Protein AF-A0A7S2IVS0-F1 (afdb_monomer)

Mean predicted aligned error: 10.32 Å

InterPro domains:
  IPR025197 Domain of unknown function DUF4116 [PF13475] (48-93)
  IPR025197 Domain of unknown function DUF4116 [PF13475] (101-144)
  IPR025197 Domain of unknown function DUF4116 [PF13475] (205-250)

Sequence (335 aa):
RVAGPSIFPVCSYPGAPPNVRNDRDVLFEQLKLRPHELRVADPWVQSDKPLVLQSVRHSADALQYAADTCRADPEIVLEAVKQCGDALVHACDACKGDPAIVLEAVQHSRRGRAFEHAGLALKRDRAFVLQVVSHHGDALRYAADACKADPAVVLEAVGQQAEQWRAAGPKTRREILQELRKQSRFCGCRALGHAAEDLKRDVAFMEKALRKYGLALRDAGDDVRCSRDLVFEAVRSTCEALEFADFDLQCDPDLQPDRVASNCVAGPGVAAPIVDVAVPTLAPDGRLDVVVAPMNGEMVRLSFDVGATIGDLAIAVAAQFGVEGGLVHLMASGA

Structure (mmCIF, N/CA/C/O backbone):
data_AF-A0A7S2IVS0-F1
#
_entry.id   AF-A0A7S2IVS0-F1
#
loop_
_atom_site.group_PDB
_atom_site.id
_atom_site.type_symbol
_atom_site.label_atom_id
_atom_site.label_alt_id
_atom_site.label_comp_id
_atom_site.label_asym_id
_atom_site.label_entity_id
_atom_site.label_seq_id
_atom_site.pdbx_PDB_ins_code
_atom_site.Cartn_x
_atom_site.Cartn_y
_atom_site.Cartn_z
_atom_site.occupancy
_atom_site.B_iso_or_equiv
_atom_site.auth_seq_id
_atom_site.auth_comp_id
_atom_site.auth_asym_id
_atom_site.auth_atom_id
_atom_site.pdbx_PDB_model_num
ATOM 1 N N . ARG A 1 1 ? 59.558 1.370 -20.149 1.00 34.44 1 ARG A N 1
ATOM 2 C CA . ARG A 1 1 ? 58.348 1.655 -19.342 1.00 34.44 1 ARG A CA 1
ATOM 3 C C . ARG A 1 1 ? 57.168 1.582 -20.291 1.00 34.44 1 ARG A C 1
ATOM 5 O O . ARG A 1 1 ? 57.030 2.464 -21.124 1.00 34.44 1 ARG A O 1
ATOM 12 N N . VAL A 1 2 ? 56.434 0.473 -20.249 1.00 28.88 2 VAL A N 1
ATOM 13 C CA . VAL A 1 2 ? 55.228 0.258 -21.056 1.00 28.88 2 VAL A CA 1
ATOM 14 C C . VAL A 1 2 ? 54.181 1.235 -20.530 1.00 28.88 2 VAL A C 1
ATOM 16 O O . VAL A 1 2 ? 53.815 1.161 -19.359 1.00 28.88 2 VAL A O 1
ATOM 19 N N . ALA A 1 3 ? 53.804 2.221 -21.340 1.00 31.11 3 ALA A N 1
ATOM 20 C CA . ALA A 1 3 ? 52.703 3.113 -21.016 1.00 31.11 3 ALA A CA 1
ATOM 21 C C . ALA A 1 3 ? 51.421 2.270 -21.032 1.00 31.11 3 ALA A C 1
ATOM 23 O O . ALA A 1 3 ? 51.104 1.656 -22.049 1.00 31.11 3 ALA A O 1
ATOM 24 N N . GLY A 1 4 ? 50.749 2.165 -19.883 1.00 31.64 4 GLY A N 1
ATOM 25 C CA . GLY A 1 4 ? 49.455 1.490 -19.785 1.00 31.64 4 GLY A CA 1
ATOM 26 C C . GLY A 1 4 ? 48.427 2.149 -20.710 1.00 31.64 4 GLY A C 1
ATOM 27 O O . GLY A 1 4 ? 48.593 3.325 -21.051 1.00 31.64 4 GLY A O 1
ATOM 28 N N . PRO A 1 5 ? 47.383 1.419 -21.137 1.00 38.91 5 PRO A N 1
ATOM 29 C CA . PRO A 1 5 ? 46.409 1.947 -22.075 1.00 38.91 5 PRO A CA 1
ATOM 30 C C . PRO A 1 5 ? 45.681 3.106 -21.402 1.00 38.91 5 PRO A C 1
ATOM 32 O O . PRO A 1 5 ? 44.932 2.941 -20.441 1.00 38.91 5 PRO A O 1
ATOM 35 N N . SER A 1 6 ? 45.933 4.310 -21.891 1.00 40.88 6 SER A N 1
ATOM 36 C CA . SER A 1 6 ? 45.114 5.473 -21.618 1.00 40.88 6 SER A CA 1
ATOM 37 C C . SER A 1 6 ? 43.772 5.257 -22.319 1.00 40.88 6 SER A C 1
ATOM 39 O O . SER A 1 6 ? 43.616 5.535 -23.505 1.00 40.88 6 SER A O 1
ATOM 41 N N . ILE A 1 7 ? 42.806 4.690 -21.591 1.00 48.56 7 ILE A N 1
ATOM 42 C CA . ILE A 1 7 ? 41.435 4.452 -22.065 1.00 48.56 7 ILE A CA 1
ATOM 43 C C . ILE A 1 7 ? 40.709 5.809 -22.125 1.00 48.56 7 ILE A C 1
ATOM 45 O O . ILE A 1 7 ? 39.968 6.218 -21.224 1.00 48.56 7 ILE A O 1
ATOM 49 N N . PHE A 1 8 ? 41.004 6.568 -23.178 1.00 48.41 8 PHE A N 1
ATOM 50 C CA . PHE A 1 8 ? 40.2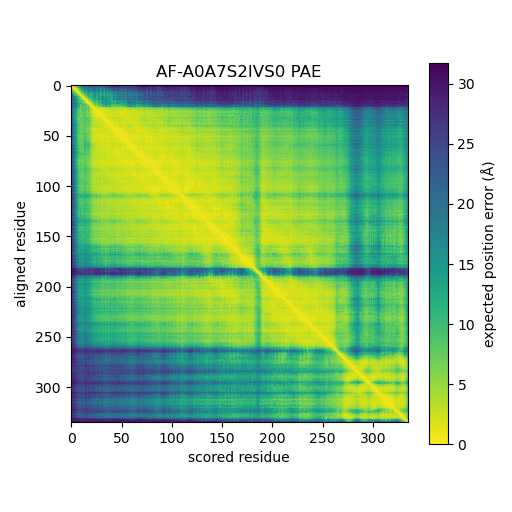48 7.752 -23.570 1.00 48.41 8 PHE A CA 1
ATOM 51 C C . PHE A 1 8 ? 38.846 7.335 -24.060 1.00 48.41 8 PHE A C 1
ATOM 53 O O . PHE A 1 8 ? 38.696 6.223 -24.561 1.00 48.41 8 PHE A O 1
ATOM 60 N N . PRO A 1 9 ? 37.809 8.182 -23.906 1.00 49.53 9 P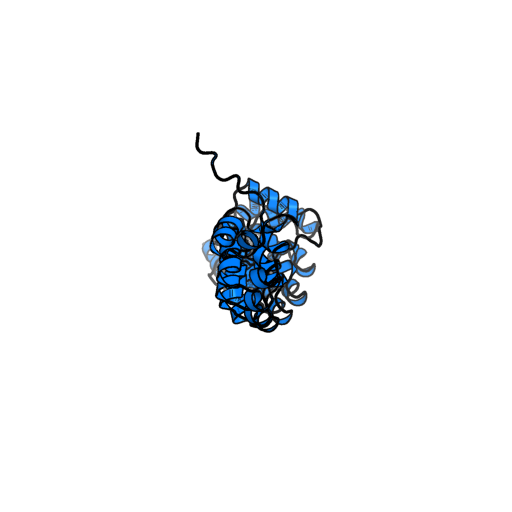RO A N 1
ATOM 61 C CA . PRO A 1 9 ? 36.468 7.910 -24.437 1.00 49.53 9 PRO A CA 1
ATOM 62 C C . PRO A 1 9 ? 36.515 7.841 -25.973 1.00 49.53 9 PRO A C 1
ATOM 64 O O . PRO A 1 9 ? 36.549 8.875 -26.644 1.00 49.53 9 PRO A O 1
ATOM 67 N N . VAL A 1 10 ? 36.561 6.634 -26.545 1.00 53.81 10 VAL A N 1
ATOM 68 C CA . VAL A 1 10 ? 36.676 6.436 -28.005 1.00 53.81 10 VAL A CA 1
ATOM 69 C C . VAL A 1 10 ? 35.372 6.800 -28.716 1.00 53.81 10 VAL A C 1
ATOM 71 O O . VAL A 1 10 ? 35.416 7.294 -29.840 1.00 53.81 10 VAL A O 1
ATOM 74 N N . CYS A 1 11 ? 34.226 6.676 -28.041 1.00 51.78 11 CYS A N 1
ATOM 75 C CA . CYS A 1 11 ? 32.922 7.011 -28.616 1.00 51.78 11 CYS A CA 1
ATOM 76 C C . CYS A 1 11 ? 32.733 8.518 -28.893 1.00 51.78 11 CYS A C 1
ATOM 78 O O . CYS A 1 11 ? 31.870 8.882 -29.682 1.00 51.78 11 CYS A O 1
ATOM 80 N N . SER A 1 12 ? 33.521 9.407 -28.264 1.00 49.94 12 SER A N 1
ATOM 81 C CA . SER A 1 12 ? 33.252 10.861 -28.260 1.00 49.94 12 SER A CA 1
ATOM 82 C C . SER A 1 12 ? 34.239 11.734 -29.043 1.00 49.94 12 SER A C 1
ATOM 84 O O . SER A 1 12 ? 34.032 12.945 -29.108 1.00 49.94 12 SER A O 1
ATOM 86 N N . TYR A 1 13 ? 35.306 11.189 -29.636 1.00 49.84 13 TYR A N 1
ATOM 87 C CA . TYR A 1 13 ? 36.248 12.015 -30.401 1.00 49.84 13 TYR A CA 1
ATOM 88 C C . TYR A 1 13 ? 35.983 11.928 -31.911 1.00 49.84 13 TYR A C 1
ATOM 90 O O . TYR A 1 13 ? 36.211 10.868 -32.495 1.00 49.84 13 TYR A O 1
ATOM 98 N N . PRO A 1 14 ? 35.648 13.044 -32.596 1.00 50.25 14 PRO A N 1
ATOM 99 C CA . PRO A 1 14 ? 35.628 13.096 -34.063 1.00 50.25 14 PRO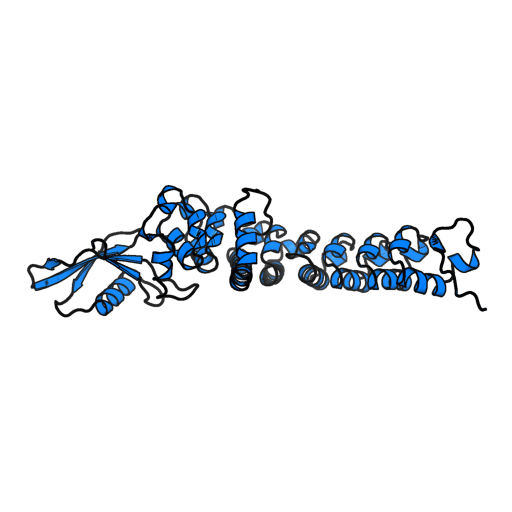 A CA 1
ATOM 100 C C . PRO A 1 14 ? 37.005 12.837 -34.719 1.00 50.25 14 PRO A C 1
ATOM 102 O O . PRO A 1 14 ? 37.100 12.841 -35.941 1.00 50.25 14 PRO A O 1
ATOM 105 N N . GLY A 1 15 ? 38.061 12.593 -33.928 1.00 48.91 15 GLY A N 1
ATOM 106 C CA . GLY A 1 15 ? 39.405 12.210 -34.375 1.00 48.91 15 GLY A CA 1
ATOM 107 C C . GLY A 1 15 ? 39.872 10.808 -33.952 1.00 48.91 15 GLY A C 1
ATOM 108 O O . GLY A 1 15 ? 41.042 10.494 -34.161 1.00 48.91 15 GLY A O 1
ATOM 109 N N . ALA A 1 16 ? 39.021 9.969 -33.343 1.00 53.53 16 ALA A N 1
ATOM 110 C CA . ALA A 1 16 ? 39.380 8.573 -33.077 1.00 53.53 16 ALA A CA 1
ATOM 111 C C . ALA A 1 16 ? 39.473 7.795 -34.407 1.00 53.53 16 ALA A C 1
ATOM 113 O O . ALA A 1 16 ? 38.595 7.951 -35.261 1.00 53.53 16 ALA A O 1
ATOM 114 N N . PRO A 1 17 ? 40.518 6.975 -34.624 1.00 55.91 17 PRO A N 1
ATOM 115 C CA . PRO A 1 17 ? 40.684 6.290 -35.896 1.00 55.91 17 PRO A CA 1
ATOM 116 C C . PRO A 1 17 ? 39.539 5.268 -36.106 1.00 55.91 17 PRO A C 1
ATOM 118 O O . PRO A 1 17 ? 39.113 4.618 -35.145 1.00 55.91 17 PRO A O 1
ATOM 121 N N . PRO A 1 18 ? 39.004 5.121 -37.340 1.00 55.31 18 PRO A N 1
ATOM 122 C CA . PRO A 1 18 ? 37.768 4.366 -37.612 1.00 55.31 18 PRO A CA 1
ATOM 123 C C . PRO A 1 18 ? 37.788 2.906 -37.142 1.00 55.31 18 PRO A C 1
ATOM 125 O O . PRO A 1 18 ? 36.749 2.330 -36.834 1.00 55.31 18 PRO A O 1
ATOM 128 N N . ASN A 1 19 ? 38.982 2.316 -37.076 1.00 57.00 19 ASN A N 1
ATOM 129 C CA . ASN A 1 19 ? 39.227 0.948 -36.634 1.00 57.00 19 ASN A CA 1
ATOM 130 C C . ASN A 1 19 ? 38.992 0.731 -35.132 1.00 57.00 19 ASN A C 1
ATOM 132 O O . ASN A 1 19 ? 38.676 -0.385 -34.756 1.00 57.00 19 ASN A O 1
ATOM 136 N N . VAL A 1 20 ? 39.105 1.764 -34.289 1.00 58.28 20 VAL A N 1
ATOM 137 C CA . VAL A 1 20 ? 38.879 1.654 -32.833 1.00 58.28 20 VAL A CA 1
ATOM 138 C C . VAL A 1 20 ? 37.431 2.007 -32.470 1.00 58.28 20 VAL A C 1
ATOM 140 O O . VAL A 1 20 ? 36.889 1.479 -31.507 1.00 58.28 20 VAL A O 1
ATOM 143 N N . ARG A 1 21 ? 36.769 2.855 -33.273 1.00 62.00 21 ARG A N 1
ATOM 144 C CA . ARG A 1 21 ? 35.350 3.226 -33.105 1.00 62.00 21 ARG A CA 1
ATOM 145 C C . ARG A 1 21 ? 34.381 2.070 -33.395 1.00 62.00 21 ARG A C 1
ATOM 147 O O . ARG A 1 21 ? 33.298 2.041 -32.827 1.00 62.00 21 ARG A O 1
ATOM 154 N N . ASN A 1 22 ? 34.782 1.129 -34.249 1.00 69.25 22 ASN A N 1
ATOM 155 C CA . ASN A 1 22 ? 33.976 -0.035 -34.633 1.00 69.25 22 ASN A CA 1
ATOM 156 C C . ASN A 1 22 ? 34.471 -1.360 -34.031 1.00 69.25 22 ASN A C 1
ATOM 158 O O . ASN A 1 22 ? 33.954 -2.419 -34.385 1.00 69.25 22 ASN A O 1
ATOM 162 N N . ASP A 1 23 ? 35.470 -1.327 -33.147 1.00 83.44 23 ASP A N 1
ATOM 163 C CA . ASP A 1 23 ? 35.971 -2.536 -32.498 1.00 83.44 23 ASP A CA 1
ATOM 164 C C . ASP A 1 23 ? 35.056 -2.922 -31.329 1.00 83.44 23 ASP A C 1
ATOM 166 O O . ASP A 1 23 ? 34.948 -2.213 -30.325 1.00 83.44 23 ASP A O 1
ATOM 170 N N . ARG A 1 24 ? 34.378 -4.064 -31.476 1.00 84.44 24 ARG A N 1
ATOM 171 C CA . ARG A 1 24 ? 33.408 -4.571 -30.505 1.00 84.44 24 ARG A CA 1
ATOM 172 C C . ARG A 1 24 ? 34.045 -4.866 -29.147 1.00 84.44 24 ARG A C 1
ATOM 174 O O . ARG A 1 24 ? 33.404 -4.590 -28.139 1.00 84.44 24 ARG A O 1
ATOM 181 N N . ASP A 1 25 ? 35.270 -5.384 -29.103 1.00 86.06 25 ASP A N 1
ATOM 182 C CA . ASP A 1 25 ? 35.934 -5.763 -27.849 1.00 86.06 25 ASP A CA 1
ATOM 183 C C . ASP A 1 25 ? 36.371 -4.516 -27.073 1.00 86.06 25 ASP A C 1
ATOM 185 O O . ASP A 1 25 ? 36.206 -4.428 -25.853 1.00 86.06 25 ASP A O 1
ATOM 189 N N . VAL A 1 26 ? 36.849 -3.501 -27.800 1.00 84.44 26 VAL A N 1
ATOM 190 C CA . VAL A 1 26 ? 37.169 -2.189 -27.226 1.00 84.44 26 VAL A CA 1
ATOM 191 C C . VAL A 1 26 ? 35.910 -1.516 -26.680 1.00 84.44 26 VAL A C 1
ATOM 193 O O . VAL A 1 26 ? 35.922 -1.036 -25.544 1.00 84.44 26 VAL A O 1
ATOM 196 N N . LEU A 1 27 ? 34.814 -1.513 -27.446 1.00 85.12 27 LEU A N 1
ATOM 197 C CA . LEU A 1 27 ? 33.527 -0.969 -27.001 1.00 85.12 27 LEU A CA 1
ATOM 198 C C . LEU A 1 27 ? 32.976 -1.729 -25.787 1.00 85.12 27 LEU A C 1
ATOM 200 O O . LEU A 1 27 ? 32.431 -1.114 -24.874 1.00 85.12 27 LEU A O 1
ATOM 204 N N . PHE A 1 28 ? 33.157 -3.049 -25.733 1.00 88.94 28 PHE A N 1
ATOM 205 C CA . PHE A 1 28 ? 32.693 -3.880 -24.626 1.00 88.94 28 PHE A CA 1
ATOM 206 C C . PHE A 1 28 ? 33.391 -3.524 -23.304 1.00 88.94 28 PHE A C 1
ATOM 208 O O . PHE A 1 28 ? 32.725 -3.290 -22.292 1.00 88.94 28 PHE A O 1
ATOM 215 N N . GLU A 1 29 ? 34.724 -3.412 -23.300 1.00 87.62 29 GLU A N 1
ATOM 216 C CA . GLU A 1 29 ? 35.476 -2.992 -22.107 1.00 87.62 29 GLU A CA 1
ATOM 217 C C . GLU A 1 29 ? 35.249 -1.511 -21.754 1.00 87.62 29 GLU A C 1
ATOM 219 O O . GLU A 1 29 ? 35.306 -1.134 -20.582 1.00 87.62 29 GLU A O 1
ATOM 224 N N . GLN A 1 30 ? 34.928 -0.658 -22.729 1.00 85.50 30 GLN A N 1
ATOM 225 C CA . GLN A 1 30 ? 34.571 0.738 -22.462 1.00 85.50 30 GLN A CA 1
ATOM 226 C C . GLN A 1 30 ? 33.215 0.877 -21.787 1.00 85.50 30 GLN A C 1
ATOM 228 O O . GLN A 1 30 ? 33.122 1.525 -20.746 1.00 85.50 30 GLN A O 1
ATOM 233 N N . LEU A 1 31 ? 32.181 0.243 -22.336 1.00 88.88 31 LEU A N 1
ATOM 234 C CA . LEU A 1 31 ? 30.823 0.305 -21.796 1.00 88.88 31 LEU A CA 1
ATOM 235 C C . LEU A 1 31 ? 30.729 -0.334 -20.407 1.00 88.88 31 LEU A C 1
ATOM 237 O O . LEU A 1 31 ? 29.935 0.103 -19.580 1.00 88.88 31 LEU A O 1
ATOM 241 N N . LYS A 1 32 ? 31.608 -1.294 -20.111 1.00 90.31 32 LYS A N 1
ATOM 242 C CA . LYS A 1 32 ? 31.825 -1.836 -18.765 1.00 90.31 32 LYS A CA 1
ATOM 243 C C . LYS A 1 32 ? 32.298 -0.778 -17.761 1.00 90.31 32 LYS A C 1
ATOM 245 O O . LYS A 1 32 ? 31.812 -0.730 -16.637 1.00 90.31 32 LYS A O 1
ATOM 250 N N . LEU A 1 33 ? 33.264 0.060 -18.147 1.00 87.88 33 LEU A N 1
ATOM 251 C CA . LEU A 1 33 ? 33.837 1.097 -17.279 1.00 87.88 33 LEU A CA 1
ATOM 252 C C . LEU A 1 33 ? 32.982 2.369 -17.237 1.00 87.88 33 LEU A C 1
ATOM 254 O O . LEU A 1 33 ? 32.974 3.077 -16.229 1.00 87.88 33 LEU A O 1
ATOM 258 N N . ARG A 1 34 ? 32.301 2.693 -18.340 1.00 89.12 34 ARG A N 1
ATOM 259 C CA . ARG A 1 34 ? 31.515 3.919 -18.515 1.00 89.12 34 ARG A CA 1
ATOM 260 C C . ARG A 1 34 ? 30.207 3.639 -19.267 1.00 89.12 34 ARG A C 1
ATOM 262 O O . ARG A 1 34 ? 30.068 4.010 -20.431 1.00 89.12 34 ARG A O 1
ATOM 269 N N . PRO A 1 35 ? 29.198 3.077 -18.585 1.00 88.00 35 PRO A N 1
ATOM 270 C CA . PRO A 1 35 ? 27.911 2.742 -19.204 1.00 88.00 35 PRO A CA 1
ATOM 271 C C . PRO A 1 35 ? 27.172 3.934 -19.827 1.00 88.00 35 PRO A C 1
ATOM 273 O O . PRO A 1 35 ? 26.449 3.794 -20.808 1.00 88.00 35 PRO A O 1
ATOM 276 N N . HIS A 1 36 ? 27.373 5.136 -19.277 1.00 87.56 36 HIS A N 1
ATOM 277 C CA . HIS A 1 36 ? 26.749 6.369 -19.759 1.00 87.56 36 HIS A CA 1
ATOM 278 C C . HIS A 1 36 ? 27.236 6.803 -21.154 1.00 87.56 36 HIS A C 1
ATOM 280 O O . HIS A 1 36 ? 26.594 7.650 -21.778 1.00 87.56 36 HIS A O 1
ATOM 286 N N . GLU A 1 37 ? 28.341 6.240 -21.662 1.00 87.88 37 GLU A N 1
ATOM 287 C CA . GLU A 1 37 ? 28.810 6.501 -23.030 1.00 87.88 37 GLU A CA 1
ATOM 288 C C . GLU A 1 37 ? 27.852 5.936 -24.091 1.00 87.88 37 GLU A C 1
ATOM 290 O O . GLU A 1 37 ? 27.833 6.447 -25.211 1.00 87.88 37 GLU A O 1
ATOM 295 N N . LEU A 1 38 ? 26.967 4.992 -23.735 1.00 89.06 38 LEU A N 1
ATOM 296 C CA . LEU A 1 38 ? 25.932 4.476 -24.639 1.00 89.06 38 LEU A CA 1
ATOM 297 C C . LEU A 1 38 ? 25.043 5.594 -25.219 1.00 89.06 38 LEU A C 1
ATOM 299 O O . LEU A 1 38 ? 24.616 5.518 -26.370 1.00 89.06 38 LEU A O 1
ATOM 303 N N . ARG A 1 39 ? 24.836 6.684 -24.466 1.00 90.12 39 ARG A N 1
ATOM 304 C CA . ARG A 1 39 ? 24.082 7.873 -24.904 1.00 90.12 39 ARG A CA 1
ATOM 305 C C . ARG A 1 39 ? 24.632 8.512 -26.178 1.00 90.12 39 ARG A C 1
ATOM 307 O O . ARG A 1 39 ? 23.863 9.046 -26.969 1.00 90.12 39 ARG A O 1
ATOM 314 N N . VAL A 1 40 ? 25.954 8.529 -26.324 1.00 84.62 40 VAL A N 1
ATOM 315 C CA . VAL A 1 40 ? 26.658 9.195 -27.434 1.00 84.62 40 VAL A CA 1
ATOM 316 C C . VAL A 1 40 ? 27.221 8.197 -28.445 1.00 84.62 40 VAL A C 1
ATOM 318 O O . VAL A 1 40 ? 27.866 8.606 -29.405 1.00 84.62 40 VAL A O 1
ATOM 321 N N . ALA A 1 41 ? 26.993 6.901 -28.225 1.00 85.75 41 ALA A N 1
ATOM 322 C CA . ALA A 1 41 ? 27.424 5.847 -29.125 1.00 85.75 41 ALA A CA 1
ATOM 323 C C . ALA A 1 41 ? 26.643 5.879 -30.447 1.00 85.75 41 ALA A C 1
ATOM 325 O O . ALA A 1 41 ? 25.519 6.378 -30.521 1.00 85.75 41 ALA A O 1
ATOM 326 N N . ASP A 1 42 ? 27.241 5.315 -31.497 1.00 87.31 42 ASP A N 1
ATOM 327 C CA . ASP A 1 42 ? 26.580 5.199 -32.793 1.00 87.31 42 ASP A CA 1
ATOM 328 C C . ASP A 1 42 ? 25.311 4.321 -32.696 1.00 87.31 42 ASP A C 1
ATOM 330 O O . ASP A 1 42 ? 25.279 3.373 -31.905 1.00 87.31 42 ASP A O 1
ATOM 334 N N . PRO A 1 43 ? 24.275 4.556 -33.528 1.00 89.19 43 PRO A N 1
ATOM 335 C CA . PRO A 1 43 ? 22.995 3.840 -33.430 1.00 89.19 43 PRO A CA 1
ATOM 336 C C . PRO A 1 43 ? 23.104 2.310 -33.492 1.00 89.19 43 PRO A C 1
ATOM 338 O O . PRO A 1 43 ? 22.307 1.594 -32.885 1.00 89.19 43 PRO A O 1
ATOM 341 N N . TRP A 1 44 ? 24.103 1.790 -34.211 1.00 90.62 44 TRP A N 1
ATOM 342 C CA . TRP A 1 44 ? 24.340 0.350 -34.293 1.00 90.62 44 TRP A CA 1
ATOM 343 C C . TRP A 1 44 ? 24.802 -0.237 -32.948 1.00 90.62 44 TRP A C 1
ATOM 345 O O . TRP A 1 44 ? 24.411 -1.353 -32.625 1.00 90.62 44 TRP A O 1
ATOM 355 N N . VAL A 1 45 ? 25.553 0.521 -32.134 1.00 90.75 45 VAL A N 1
ATOM 356 C CA . VAL A 1 45 ? 25.973 0.128 -30.775 1.00 90.75 45 VAL A CA 1
ATOM 357 C C . VAL A 1 45 ? 24.774 0.119 -29.833 1.00 90.75 45 VAL A C 1
ATOM 359 O O . VAL A 1 45 ? 24.600 -0.823 -29.068 1.00 90.75 45 VAL A O 1
ATOM 362 N N . GLN A 1 46 ? 23.905 1.129 -29.934 1.00 92.88 46 GLN A N 1
ATOM 363 C CA . GLN A 1 46 ? 22.655 1.212 -29.163 1.00 92.88 46 GLN A CA 1
ATOM 364 C C . GLN A 1 46 ? 21.663 0.093 -29.508 1.00 92.88 46 GLN A C 1
ATOM 366 O O . GLN A 1 46 ? 20.753 -0.178 -28.728 1.00 92.88 46 GLN A O 1
ATOM 371 N N . SER A 1 47 ? 21.832 -0.547 -30.666 1.00 94.62 47 SER A N 1
ATOM 372 C CA . SER A 1 47 ? 21.003 -1.662 -31.136 1.00 94.62 47 SER A CA 1
ATOM 373 C C . SER A 1 47 ? 21.663 -3.031 -30.935 1.00 94.62 47 SER A C 1
ATOM 375 O O . SER A 1 47 ? 21.012 -4.059 -31.130 1.00 94.62 47 SER A O 1
ATOM 377 N N . ASP A 1 48 ? 22.947 -3.076 -30.570 1.00 94.88 48 ASP A N 1
ATOM 378 C CA . ASP A 1 48 ? 23.676 -4.325 -30.371 1.00 94.88 48 ASP A CA 1
ATOM 379 C C . ASP A 1 48 ? 23.413 -4.869 -28.962 1.00 94.88 48 ASP A C 1
ATOM 381 O O . ASP A 1 48 ? 23.901 -4.342 -27.960 1.00 94.88 48 ASP A O 1
ATOM 385 N N . LYS A 1 49 ? 22.639 -5.958 -28.892 1.00 95.25 49 LYS A N 1
ATOM 386 C CA . LYS A 1 49 ? 22.209 -6.570 -27.628 1.00 95.25 49 LYS A CA 1
ATOM 387 C C . LYS A 1 49 ? 23.369 -6.822 -26.649 1.00 95.25 49 LYS A C 1
ATOM 389 O O . LYS A 1 49 ? 23.240 -6.383 -25.510 1.00 95.25 49 LYS A O 1
ATOM 394 N N . PRO A 1 50 ? 24.489 -7.478 -27.013 1.00 95.81 50 PRO A N 1
ATOM 395 C CA . PRO A 1 50 ? 25.576 -7.708 -26.058 1.00 95.81 50 PRO A CA 1
ATOM 396 C C . PRO A 1 50 ? 26.259 -6.436 -25.538 1.00 95.81 50 PRO A C 1
ATOM 398 O O . PRO A 1 50 ? 26.587 -6.388 -24.354 1.00 95.81 50 PRO A O 1
ATOM 401 N N . LEU A 1 51 ? 26.456 -5.408 -26.372 1.00 93.88 51 LEU A N 1
ATOM 402 C CA . LEU A 1 51 ? 27.037 -4.129 -25.934 1.00 93.88 51 LEU A CA 1
ATOM 403 C C . LEU A 1 51 ? 26.077 -3.349 -25.019 1.00 93.88 51 LEU A C 1
ATOM 405 O O . LEU A 1 51 ? 26.484 -2.833 -23.972 1.00 93.88 51 LEU A O 1
ATOM 409 N N . VAL A 1 52 ? 24.787 -3.317 -25.363 1.00 95.88 52 VAL A N 1
ATOM 410 C CA . VAL A 1 52 ? 23.746 -2.715 -24.517 1.00 95.88 52 VAL A CA 1
ATOM 411 C C . VAL A 1 52 ? 23.631 -3.458 -23.190 1.00 95.88 52 VAL A C 1
ATOM 413 O O . VAL A 1 52 ? 23.666 -2.825 -22.138 1.00 95.88 52 VAL A O 1
ATOM 416 N N . LEU A 1 53 ? 23.550 -4.790 -23.214 1.00 96.06 53 LEU A N 1
ATOM 417 C CA . LEU A 1 53 ? 23.454 -5.614 -22.010 1.00 96.06 53 LEU A CA 1
ATOM 418 C C . LEU A 1 53 ? 24.665 -5.403 -21.095 1.00 96.06 53 LEU A C 1
ATOM 420 O O . LEU A 1 53 ? 24.506 -5.288 -19.882 1.00 96.06 53 LEU A O 1
ATOM 424 N N . GLN A 1 54 ? 25.866 -5.290 -21.667 1.00 94.75 54 GLN A N 1
ATOM 425 C CA . GLN A 1 54 ? 27.074 -4.979 -20.907 1.00 94.75 54 GLN A CA 1
ATOM 426 C C . GLN A 1 54 ? 26.982 -3.616 -20.215 1.00 94.75 54 GLN A C 1
ATOM 428 O O . GLN A 1 54 ? 27.346 -3.498 -19.049 1.00 94.75 54 GLN A O 1
ATOM 433 N N . SER A 1 55 ? 26.447 -2.604 -20.899 1.00 94.44 55 SER A N 1
ATOM 434 C CA . SER A 1 55 ? 26.209 -1.283 -20.302 1.00 94.44 55 SER A CA 1
ATOM 435 C C . SER A 1 55 ? 25.184 -1.368 -19.167 1.00 94.44 55 SER A C 1
ATOM 437 O O . SER A 1 55 ? 25.420 -0.863 -18.070 1.00 94.44 55 SER A O 1
ATOM 439 N N . VAL A 1 56 ? 24.067 -2.059 -19.410 1.00 95.94 56 VAL A N 1
ATOM 440 C CA . VAL A 1 56 ? 22.963 -2.206 -18.454 1.00 95.94 56 VAL A CA 1
ATOM 441 C C . VAL A 1 56 ? 23.411 -2.910 -17.179 1.00 95.94 56 VAL A C 1
ATOM 443 O O . VAL A 1 56 ? 23.068 -2.444 -16.099 1.00 95.94 56 VAL A O 1
ATOM 446 N N . ARG A 1 57 ? 24.242 -3.9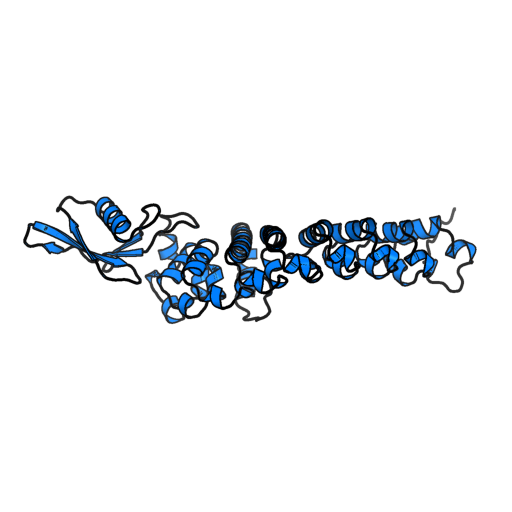56 -17.264 1.00 95.62 57 ARG A N 1
ATOM 447 C CA . ARG A 1 57 ? 24.812 -4.667 -16.096 1.00 95.62 57 ARG A CA 1
ATOM 448 C C . ARG A 1 57 ? 25.587 -3.776 -15.126 1.00 95.62 57 ARG A C 1
ATOM 450 O O . ARG A 1 57 ? 25.747 -4.128 -13.962 1.00 95.62 57 ARG A O 1
ATOM 457 N N . HIS A 1 58 ? 26.106 -2.654 -15.612 1.00 93.81 58 HIS A N 1
ATOM 458 C CA . HIS A 1 58 ? 26.884 -1.708 -14.816 1.00 93.81 58 HIS A CA 1
ATOM 459 C C . HIS A 1 58 ? 26.116 -0.418 -14.498 1.00 93.81 58 HIS A C 1
ATOM 461 O O . HIS A 1 58 ? 26.546 0.351 -13.637 1.00 93.81 58 HIS A O 1
ATOM 467 N N . SER A 1 59 ? 25.002 -0.157 -15.183 1.00 94.94 59 SER A N 1
ATOM 468 C CA . SER A 1 59 ? 24.111 0.964 -14.904 1.00 94.94 59 SER A CA 1
ATOM 469 C C . SER A 1 59 ? 22.730 0.719 -15.509 1.00 94.94 59 SER A C 1
ATOM 471 O O . SER A 1 59 ? 22.570 0.746 -16.729 1.00 94.94 59 SER A O 1
ATOM 473 N N . ALA A 1 60 ? 21.714 0.571 -14.657 1.00 93.88 60 ALA A N 1
ATOM 474 C CA . ALA A 1 60 ? 20.318 0.451 -15.087 1.00 93.88 60 ALA A CA 1
ATOM 475 C C . ALA A 1 60 ? 19.866 1.612 -15.997 1.00 93.88 60 ALA A C 1
ATOM 477 O O . ALA A 1 60 ? 19.136 1.400 -16.967 1.00 93.88 60 ALA A O 1
ATOM 478 N N . ASP A 1 61 ? 20.368 2.825 -15.739 1.00 93.50 61 ASP A N 1
ATOM 479 C CA . ASP A 1 61 ? 20.067 4.035 -16.513 1.00 93.50 61 ASP A CA 1
ATOM 480 C C . ASP A 1 61 ? 20.518 3.938 -17.976 1.00 93.50 61 ASP A C 1
ATOM 482 O O . ASP A 1 61 ? 20.045 4.712 -18.810 1.00 93.50 61 ASP A O 1
ATOM 486 N N . ALA A 1 62 ? 21.413 3.002 -18.318 1.00 94.94 62 ALA A N 1
ATOM 487 C CA . ALA A 1 62 ? 21.842 2.776 -19.695 1.00 94.94 62 ALA A CA 1
ATOM 488 C C . ALA A 1 62 ? 20.683 2.325 -20.601 1.00 94.94 62 ALA A C 1
ATOM 490 O O . ALA A 1 62 ? 20.697 2.626 -21.795 1.00 94.94 62 ALA A O 1
ATOM 491 N N . LEU A 1 63 ? 19.648 1.680 -20.044 1.00 96.31 63 LEU A N 1
ATOM 492 C CA . LEU A 1 63 ? 18.477 1.226 -20.801 1.00 96.31 63 LEU A CA 1
ATOM 493 C C . LEU A 1 63 ? 17.782 2.374 -21.553 1.00 96.31 63 LEU A C 1
ATOM 495 O O . LEU A 1 63 ? 17.251 2.162 -22.641 1.00 96.31 63 LEU A O 1
ATOM 499 N N . GLN A 1 64 ? 17.821 3.600 -21.019 1.00 96.44 64 GLN A N 1
ATOM 500 C CA . GLN A 1 64 ? 17.190 4.764 -21.650 1.00 96.44 64 GLN A CA 1
ATOM 501 C C . GLN A 1 64 ? 17.821 5.157 -22.995 1.00 96.44 64 GLN A C 1
ATOM 503 O O . GLN A 1 64 ? 17.182 5.843 -23.789 1.00 96.44 64 GLN A O 1
ATOM 508 N N . TYR A 1 65 ? 19.071 4.747 -23.232 1.00 94.88 65 TYR A N 1
ATOM 509 C CA . TYR A 1 65 ? 19.841 5.060 -24.439 1.00 94.88 65 TYR A CA 1
ATOM 510 C C . TYR A 1 65 ? 19.865 3.906 -25.445 1.00 94.88 65 TYR A C 1
ATOM 512 O O . TYR A 1 65 ? 20.432 4.046 -26.526 1.00 94.88 65 TYR A O 1
ATOM 520 N N . ALA A 1 66 ? 19.285 2.762 -25.088 1.00 95.75 66 ALA A N 1
ATOM 521 C CA . ALA A 1 66 ? 19.189 1.617 -25.973 1.00 95.75 66 ALA A CA 1
ATOM 522 C C . ALA A 1 66 ? 18.139 1.854 -27.071 1.00 95.75 66 ALA A C 1
ATOM 524 O O . ALA A 1 66 ? 17.119 2.517 -26.857 1.00 95.75 66 ALA A O 1
ATOM 525 N N . ALA A 1 67 ? 18.363 1.260 -28.240 1.00 96.75 67 ALA A N 1
ATOM 526 C CA . ALA A 1 67 ? 17.393 1.259 -29.325 1.00 96.75 67 ALA A CA 1
ATOM 527 C C . ALA A 1 67 ? 16.119 0.498 -28.929 1.00 96.75 67 ALA A C 1
ATOM 529 O O . ALA A 1 67 ? 16.135 -0.369 -28.051 1.00 96.75 67 ALA A O 1
ATOM 530 N N . ASP A 1 68 ? 15.010 0.785 -29.610 1.00 96.31 68 ASP A N 1
ATOM 531 C CA . ASP A 1 68 ? 13.691 0.206 -29.312 1.00 96.31 68 ASP A CA 1
ATOM 532 C C . ASP A 1 68 ? 13.700 -1.326 -29.307 1.00 96.31 68 ASP A C 1
ATOM 534 O O . ASP A 1 68 ? 13.054 -1.944 -28.463 1.00 96.31 68 ASP A O 1
ATOM 538 N N . THR A 1 69 ? 14.490 -1.941 -30.191 1.00 96.12 69 THR A N 1
ATOM 539 C CA . THR A 1 69 ? 14.681 -3.396 -30.250 1.00 96.12 69 THR A CA 1
ATOM 540 C C . THR A 1 69 ? 15.268 -3.956 -28.957 1.00 96.12 69 THR A C 1
ATOM 542 O O . THR A 1 69 ? 14.838 -5.009 -28.500 1.00 96.12 69 THR A O 1
ATOM 545 N N . CYS A 1 70 ? 16.212 -3.246 -28.337 1.00 96.50 70 CYS A N 1
ATOM 546 C CA . CYS A 1 70 ? 16.818 -3.631 -27.065 1.00 96.50 70 CYS A CA 1
ATOM 547 C C . CYS A 1 70 ? 15.928 -3.278 -25.865 1.00 96.50 70 CYS A C 1
ATOM 549 O O . CYS A 1 70 ? 15.886 -4.033 -24.901 1.00 96.50 70 CYS A O 1
ATOM 551 N N . ARG A 1 71 ? 15.165 -2.176 -25.927 1.00 97.19 71 ARG A N 1
ATOM 552 C CA . ARG A 1 71 ? 14.164 -1.818 -24.896 1.00 97.19 71 ARG A CA 1
ATOM 553 C C . ARG A 1 71 ? 12.941 -2.739 -24.900 1.00 97.19 71 ARG A C 1
ATOM 555 O O . ARG A 1 71 ? 12.162 -2.723 -23.948 1.00 97.19 71 ARG A O 1
ATOM 562 N N . ALA A 1 72 ? 12.775 -3.512 -25.969 1.00 96.56 72 ALA A N 1
ATOM 563 C CA . ALA A 1 72 ? 11.789 -4.574 -26.091 1.00 96.56 72 ALA A CA 1
ATOM 564 C C . ALA A 1 72 ? 12.343 -5.973 -25.789 1.00 96.56 72 ALA A C 1
ATOM 566 O O . ALA A 1 72 ? 11.571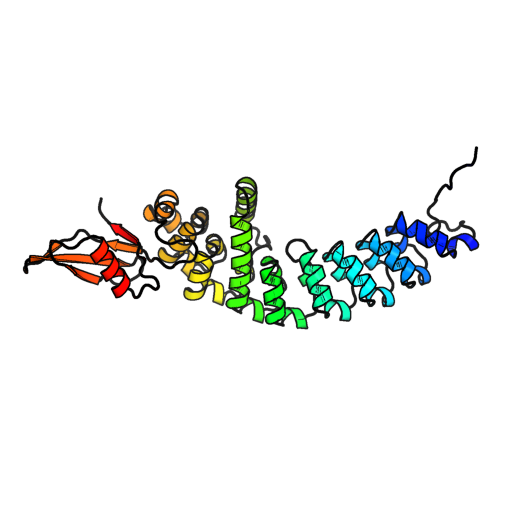 -6.928 -25.812 1.00 96.56 72 ALA A O 1
ATOM 567 N N . ASP A 1 73 ? 13.644 -6.109 -25.512 1.00 97.62 73 ASP A N 1
ATOM 568 C CA . ASP A 1 73 ? 14.246 -7.388 -25.148 1.00 97.62 73 ASP A CA 1
ATOM 569 C C . ASP A 1 73 ? 14.042 -7.653 -23.641 1.00 97.62 73 ASP A C 1
ATOM 571 O O . ASP A 1 73 ? 14.586 -6.912 -22.812 1.00 97.62 73 ASP A O 1
ATOM 575 N N . PRO A 1 74 ? 13.285 -8.700 -23.256 1.00 96.75 74 PRO A N 1
ATOM 576 C CA . PRO A 1 74 ? 12.993 -8.989 -21.854 1.00 96.75 74 PRO A CA 1
ATOM 577 C C . PRO A 1 74 ? 14.238 -9.232 -21.001 1.00 96.75 74 PRO A C 1
ATOM 579 O O . PRO A 1 74 ? 14.230 -8.898 -19.822 1.00 96.75 74 PRO A O 1
ATOM 582 N N . GLU A 1 75 ? 15.311 -9.792 -21.568 1.00 97.38 75 GLU A N 1
ATOM 583 C CA . GLU A 1 75 ? 16.545 -10.089 -20.833 1.00 97.38 75 GLU A CA 1
ATOM 584 C C . GLU A 1 75 ? 17.259 -8.796 -20.432 1.00 97.38 75 GLU A C 1
ATOM 586 O O . GLU A 1 75 ? 17.658 -8.637 -19.279 1.00 97.38 75 GLU A O 1
ATOM 591 N N . ILE A 1 76 ? 17.365 -7.844 -21.366 1.00 97.50 76 ILE A N 1
ATOM 592 C CA . ILE A 1 76 ? 17.983 -6.538 -21.106 1.00 97.50 76 ILE A CA 1
ATOM 593 C C . ILE A 1 76 ? 17.147 -5.749 -20.093 1.00 97.50 76 ILE A C 1
ATOM 595 O O . ILE A 1 76 ? 17.694 -5.179 -19.148 1.00 97.50 76 ILE A O 1
ATOM 599 N N . VAL A 1 77 ? 15.821 -5.724 -20.269 1.00 97.94 77 VAL A N 1
ATOM 600 C CA . VAL A 1 77 ? 14.920 -5.008 -19.355 1.00 97.94 77 VAL A CA 1
ATOM 601 C C . VAL A 1 77 ? 14.966 -5.619 -17.955 1.00 97.94 77 VAL A C 1
ATOM 603 O O . VAL A 1 77 ? 15.075 -4.875 -16.982 1.00 97.94 77 VAL A O 1
ATOM 606 N N . LEU A 1 78 ? 14.937 -6.951 -17.841 1.00 97.50 78 LEU A N 1
ATOM 607 C CA . LEU A 1 78 ? 14.991 -7.645 -16.555 1.00 97.50 78 LEU A CA 1
ATOM 608 C C . LEU A 1 78 ? 16.298 -7.344 -15.801 1.00 97.50 78 LEU A C 1
ATOM 610 O O . LEU A 1 78 ? 16.278 -7.107 -14.595 1.00 97.50 78 LEU A O 1
ATOM 614 N N . GLU A 1 79 ? 17.428 -7.304 -16.509 1.00 97.31 79 GLU A N 1
ATOM 615 C CA . GLU A 1 79 ? 18.728 -6.960 -15.922 1.00 97.31 79 GLU A CA 1
ATOM 616 C C . GLU A 1 79 ? 18.768 -5.515 -15.395 1.00 97.31 79 GLU A C 1
ATOM 618 O O . GLU A 1 79 ? 19.360 -5.246 -14.346 1.00 97.31 79 GLU A O 1
ATOM 623 N N . ALA A 1 80 ? 18.106 -4.584 -16.090 1.00 97.12 80 ALA A N 1
ATOM 624 C CA . ALA A 1 80 ? 18.003 -3.195 -15.653 1.00 97.12 80 ALA A CA 1
ATOM 625 C C . ALA A 1 80 ? 17.132 -3.057 -14.393 1.00 97.12 80 ALA A C 1
ATOM 627 O O . ALA A 1 80 ? 17.543 -2.412 -13.425 1.00 97.12 80 ALA A O 1
ATOM 628 N N . VAL A 1 81 ? 15.947 -3.681 -14.377 1.00 97.12 81 VAL A N 1
ATOM 629 C CA . VAL A 1 81 ? 14.991 -3.523 -13.265 1.00 97.12 81 VAL A CA 1
ATOM 630 C C . VAL A 1 81 ? 15.465 -4.180 -11.969 1.00 97.12 81 VAL A C 1
ATOM 632 O O . VAL A 1 81 ? 15.172 -3.658 -10.899 1.00 97.12 81 VAL A O 1
ATOM 635 N N . LYS A 1 82 ? 16.270 -5.249 -12.046 1.00 96.25 82 LYS A N 1
ATOM 636 C CA . LYS A 1 82 ? 16.929 -5.872 -10.880 1.00 96.25 82 LYS A CA 1
ATOM 637 C C . LYS A 1 82 ? 17.886 -4.938 -10.146 1.00 96.25 82 LYS A C 1
ATOM 639 O O . LYS A 1 82 ? 18.102 -5.072 -8.944 1.00 96.25 82 LYS A O 1
ATOM 644 N N . GLN A 1 83 ? 18.491 -3.999 -10.866 1.00 94.94 83 GLN A N 1
ATOM 645 C CA . GLN A 1 83 ? 19.375 -2.999 -10.273 1.00 94.94 83 GLN A CA 1
ATOM 646 C C . GLN A 1 83 ? 18.594 -1.779 -9.787 1.00 94.94 83 GLN A C 1
ATOM 648 O O . GLN A 1 83 ? 18.851 -1.271 -8.697 1.00 94.94 83 GLN A O 1
ATOM 653 N N . CYS A 1 84 ? 17.651 -1.301 -10.598 1.00 95.19 84 CYS A N 1
ATOM 654 C CA . CYS A 1 84 ? 16.805 -0.162 -10.278 1.00 95.19 84 CYS A CA 1
ATOM 655 C C . CYS A 1 84 ? 15.426 -0.369 -10.899 1.00 95.19 84 CYS A C 1
ATOM 657 O O . CYS A 1 84 ? 15.262 -0.244 -12.113 1.00 95.19 84 CYS A O 1
ATOM 659 N N . GLY A 1 85 ? 14.418 -0.630 -10.067 1.00 94.81 85 GLY A N 1
ATOM 660 C CA . GLY A 1 85 ? 13.060 -0.885 -10.545 1.00 94.81 85 GLY A CA 1
ATOM 661 C C . GLY A 1 85 ? 12.465 0.251 -11.385 1.00 94.81 85 GLY A C 1
ATOM 662 O O . GLY A 1 85 ? 11.676 0.011 -12.298 1.00 94.81 85 GLY A O 1
ATOM 663 N N . ASP A 1 86 ? 12.897 1.492 -11.142 1.00 94.38 86 ASP A N 1
ATOM 664 C CA . ASP A 1 86 ? 12.440 2.670 -11.887 1.00 94.38 86 ASP A CA 1
ATOM 665 C C . ASP A 1 86 ? 12.882 2.640 -13.368 1.00 94.38 86 ASP A C 1
ATOM 667 O O . ASP A 1 86 ? 12.277 3.318 -14.199 1.00 94.38 86 ASP A O 1
ATOM 671 N N . ALA A 1 87 ? 13.847 1.785 -13.744 1.00 96.38 87 ALA A N 1
ATOM 672 C CA . ALA A 1 87 ? 14.253 1.565 -15.135 1.00 96.38 87 ALA A CA 1
ATOM 673 C C . ALA A 1 87 ? 13.109 1.051 -16.031 1.00 96.38 87 ALA A C 1
ATOM 675 O O . ALA A 1 87 ? 13.155 1.227 -17.252 1.00 96.38 87 ALA A O 1
ATOM 676 N N . LEU A 1 88 ? 12.045 0.489 -15.439 1.00 97.19 88 LEU A N 1
ATOM 677 C CA . LEU A 1 88 ? 10.842 0.054 -16.153 1.00 97.19 88 LEU A CA 1
ATOM 678 C C . LEU A 1 88 ? 10.226 1.171 -17.014 1.00 97.19 88 LEU A C 1
ATOM 680 O O . LEU A 1 88 ? 9.621 0.883 -18.047 1.00 97.19 88 LEU A O 1
ATOM 684 N N . VAL A 1 89 ? 10.413 2.449 -16.652 1.00 97.25 89 VAL A N 1
ATOM 685 C CA . VAL A 1 89 ? 9.929 3.597 -17.441 1.00 97.25 89 VAL A CA 1
ATOM 686 C C . VAL A 1 89 ? 10.426 3.571 -18.892 1.00 97.25 89 VAL A C 1
ATOM 688 O O . VAL A 1 89 ? 9.688 3.961 -19.804 1.00 97.25 89 VAL A O 1
ATOM 691 N N . HIS A 1 90 ? 11.638 3.057 -19.121 1.00 96.69 90 HIS A N 1
ATOM 692 C CA . HIS A 1 90 ? 12.289 3.035 -20.429 1.00 96.69 90 HIS A CA 1
ATOM 693 C C . HIS A 1 90 ? 11.930 1.811 -21.276 1.00 96.69 90 HIS A C 1
ATOM 695 O O . HIS A 1 90 ? 12.138 1.849 -22.489 1.00 96.69 90 HIS A O 1
ATOM 701 N N . ALA A 1 91 ? 11.367 0.766 -20.668 1.00 97.00 91 ALA A N 1
ATOM 702 C CA . ALA A 1 91 ? 10.970 -0.452 -21.362 1.00 97.00 91 ALA A CA 1
ATOM 703 C C . ALA A 1 91 ? 9.818 -0.211 -22.354 1.00 97.00 91 ALA A C 1
ATOM 705 O O . ALA A 1 91 ? 9.050 0.756 -22.235 1.00 97.00 91 ALA A O 1
ATOM 706 N N . CYS A 1 92 ? 9.679 -1.112 -23.327 1.00 96.88 92 CYS A N 1
ATOM 707 C CA . CYS A 1 92 ? 8.544 -1.101 -24.245 1.00 96.88 92 CYS A CA 1
ATOM 708 C C . CYS A 1 92 ? 7.232 -1.499 -23.539 1.00 96.88 92 CYS A C 1
ATOM 710 O O . CYS A 1 92 ? 7.237 -2.083 -22.451 1.00 96.88 92 CYS A O 1
ATOM 712 N N . ASP A 1 93 ? 6.095 -1.223 -24.178 1.00 97.00 93 ASP A N 1
ATOM 713 C CA . ASP A 1 93 ? 4.775 -1.518 -23.607 1.00 97.00 93 ASP A CA 1
ATOM 714 C C . ASP A 1 93 ? 4.535 -3.017 -23.383 1.00 97.00 93 ASP A C 1
ATOM 716 O O . ASP A 1 93 ? 3.861 -3.388 -22.424 1.00 97.00 93 ASP A O 1
ATOM 720 N N . ALA A 1 94 ? 5.126 -3.885 -24.214 1.00 96.38 94 ALA A N 1
ATOM 721 C CA . ALA A 1 94 ? 5.039 -5.331 -24.024 1.00 96.38 94 ALA A CA 1
ATOM 722 C C . ALA A 1 94 ? 5.721 -5.767 -22.716 1.00 96.38 94 ALA A C 1
ATOM 724 O O . ALA A 1 94 ? 5.117 -6.489 -21.930 1.00 96.38 94 ALA A O 1
ATOM 725 N N . CYS A 1 95 ? 6.924 -5.257 -22.425 1.00 96.94 95 CYS A N 1
ATOM 726 C CA . CYS A 1 95 ? 7.618 -5.522 -21.161 1.00 96.94 95 CYS A CA 1
ATOM 727 C C . CYS A 1 95 ? 6.906 -4.884 -19.958 1.00 96.94 95 CYS A C 1
ATOM 729 O O . CYS A 1 95 ? 6.860 -5.477 -18.886 1.00 96.94 95 CYS A O 1
ATOM 731 N N . LYS A 1 96 ? 6.301 -3.701 -20.126 1.00 97.75 96 LYS A N 1
ATOM 732 C CA . LYS A 1 96 ? 5.455 -3.069 -19.094 1.00 97.75 96 LYS A CA 1
ATOM 733 C C . LYS A 1 96 ? 4.155 -3.834 -18.839 1.00 97.75 96 LYS A C 1
ATOM 735 O O . LYS A 1 96 ? 3.532 -3.638 -17.798 1.00 97.75 96 LYS A O 1
ATOM 740 N N . GLY A 1 97 ? 3.715 -4.650 -19.792 1.00 96.56 97 GLY A N 1
ATOM 741 C CA . GLY A 1 97 ? 2.565 -5.540 -19.670 1.00 96.56 97 GLY A CA 1
ATOM 742 C C . GLY A 1 97 ? 2.904 -6.930 -19.134 1.00 96.56 97 GLY A C 1
ATOM 743 O O . GLY A 1 97 ? 1.978 -7.693 -18.872 1.00 96.56 97 GLY A O 1
ATOM 744 N N . ASP A 1 98 ? 4.186 -7.259 -18.961 1.00 97.56 98 ASP A N 1
ATOM 745 C CA . ASP A 1 98 ? 4.629 -8.554 -18.447 1.00 97.56 98 ASP A CA 1
ATOM 746 C C . ASP A 1 98 ? 4.572 -8.569 -16.904 1.00 97.56 98 ASP A C 1
ATOM 748 O O . ASP A 1 98 ? 5.312 -7.816 -16.258 1.00 97.56 98 ASP A O 1
ATOM 752 N N . PRO A 1 99 ? 3.729 -9.422 -16.285 1.00 96.81 99 PRO A N 1
ATOM 753 C CA . PRO A 1 99 ? 3.619 -9.507 -14.832 1.00 96.81 99 PRO A CA 1
ATOM 754 C C . PRO A 1 99 ? 4.954 -9.788 -14.132 1.00 96.81 99 PRO A C 1
ATOM 756 O O . PRO A 1 99 ? 5.201 -9.241 -13.059 1.00 96.81 99 PRO A O 1
ATOM 759 N N . ALA A 1 100 ? 5.820 -10.624 -14.717 1.00 96.94 100 ALA A N 1
ATOM 760 C CA . ALA A 1 100 ? 7.069 -11.040 -14.086 1.00 96.94 100 ALA A CA 1
ATOM 761 C C . ALA A 1 100 ? 8.081 -9.889 -14.038 1.00 96.94 100 ALA A C 1
ATOM 763 O O . ALA A 1 100 ? 8.662 -9.619 -12.989 1.00 96.94 100 ALA A O 1
ATOM 764 N N . ILE A 1 101 ? 8.239 -9.161 -15.149 1.00 97.44 101 ILE A N 1
ATOM 765 C CA . ILE A 1 101 ? 9.134 -7.996 -15.223 1.00 97.44 101 ILE A CA 1
ATOM 766 C C . ILE A 1 101 ? 8.637 -6.883 -14.298 1.00 97.44 101 ILE A C 1
ATOM 768 O O . ILE A 1 101 ? 9.426 -6.275 -13.575 1.00 97.44 101 ILE A O 1
ATOM 772 N N . VAL A 1 102 ? 7.328 -6.613 -14.306 1.00 97.56 102 VAL A N 1
ATOM 773 C CA . VAL A 1 102 ? 6.740 -5.563 -13.467 1.00 97.56 102 VAL A CA 1
ATOM 774 C C . VAL A 1 102 ? 6.872 -5.896 -11.986 1.00 97.56 102 VAL A C 1
ATOM 776 O O . VAL A 1 102 ? 7.190 -5.006 -11.200 1.00 97.56 102 VAL A O 1
ATOM 779 N N . LEU A 1 103 ? 6.655 -7.152 -11.591 1.00 96.25 103 LEU A N 1
ATOM 780 C CA . LEU A 1 103 ? 6.804 -7.561 -10.198 1.00 96.25 103 LEU A CA 1
ATOM 781 C C . LEU A 1 103 ? 8.255 -7.411 -9.723 1.00 96.25 103 LEU A C 1
ATOM 783 O O . LEU A 1 103 ? 8.480 -6.843 -8.655 1.00 96.25 103 LEU A O 1
ATOM 787 N N . GLU A 1 104 ? 9.228 -7.837 -10.533 1.00 96.44 104 GLU A N 1
ATOM 788 C CA . GLU A 1 104 ? 10.654 -7.645 -10.242 1.00 96.44 104 GLU A CA 1
ATOM 789 C C . GLU A 1 104 ? 10.982 -6.150 -10.083 1.00 96.44 104 GLU A C 1
ATOM 791 O O . GLU A 1 104 ? 11.600 -5.726 -9.105 1.00 96.44 104 GLU A O 1
ATOM 796 N N . ALA A 1 105 ? 10.489 -5.314 -11.002 1.00 96.44 105 ALA A N 1
ATOM 797 C CA . ALA A 1 105 ? 10.683 -3.870 -10.945 1.00 96.44 105 ALA A CA 1
ATOM 798 C C . ALA A 1 105 ? 10.078 -3.247 -9.680 1.00 96.44 105 ALA A C 1
ATOM 800 O O . ALA A 1 105 ? 10.666 -2.355 -9.072 1.00 96.44 105 ALA A O 1
ATOM 801 N N . VAL A 1 106 ? 8.909 -3.716 -9.248 1.00 95.06 106 VAL A N 1
ATOM 802 C CA . VAL A 1 106 ? 8.266 -3.246 -8.019 1.00 95.06 106 VAL A CA 1
ATOM 803 C C . VAL A 1 106 ? 9.101 -3.590 -6.784 1.00 95.06 106 VAL A C 1
ATOM 805 O O . VAL A 1 106 ? 9.292 -2.710 -5.945 1.00 95.06 106 VAL A O 1
ATOM 808 N N . GLN A 1 107 ? 9.641 -4.810 -6.698 1.00 92.81 107 GLN A N 1
ATOM 809 C CA . GLN A 1 107 ? 10.478 -5.258 -5.575 1.00 92.81 107 GLN A CA 1
ATOM 810 C C . GLN A 1 107 ? 11.777 -4.450 -5.443 1.00 92.81 107 GLN A C 1
ATOM 812 O O . GLN A 1 107 ? 12.229 -4.157 -4.336 1.00 92.81 107 GLN A O 1
ATOM 817 N N . HIS A 1 108 ? 12.355 -4.049 -6.575 1.00 93.62 108 HIS A N 1
ATOM 818 C CA . HIS A 1 108 ? 13.592 -3.269 -6.643 1.00 93.62 108 HIS A CA 1
ATOM 819 C C . HIS A 1 108 ? 13.360 -1.752 -6.755 1.00 93.62 108 HIS A C 1
ATOM 821 O O . HIS A 1 108 ? 14.286 -0.993 -7.051 1.00 93.62 108 HIS A O 1
ATOM 827 N N . SER A 1 109 ? 12.134 -1.282 -6.507 1.00 90.44 109 SER A N 1
ATOM 828 C CA . SER A 1 109 ? 11.782 0.138 -6.516 1.00 90.44 109 SER A CA 1
ATOM 829 C C . SER A 1 109 ? 11.426 0.636 -5.119 1.00 90.44 109 SER A C 1
ATOM 831 O O . SER A 1 109 ? 10.812 -0.040 -4.290 1.00 90.44 109 SER A O 1
ATOM 833 N N . ARG A 1 110 ? 11.780 1.891 -4.839 1.00 84.88 110 ARG A N 1
ATOM 834 C CA . ARG A 1 110 ? 11.447 2.521 -3.563 1.00 84.88 110 ARG A CA 1
ATOM 835 C C . ARG A 1 110 ? 9.928 2.650 -3.438 1.00 84.88 110 ARG A C 1
ATOM 837 O O . ARG A 1 110 ? 9.316 3.429 -4.168 1.00 84.88 110 ARG A O 1
ATOM 844 N N . ARG A 1 111 ? 9.347 1.965 -2.443 1.00 81.88 111 ARG A N 1
ATOM 845 C CA . ARG A 1 111 ? 7.897 1.978 -2.151 1.00 81.88 111 ARG A CA 1
ATOM 846 C C . ARG A 1 111 ? 7.046 1.502 -3.344 1.00 81.88 111 ARG A C 1
ATOM 848 O O . ARG A 1 111 ? 5.936 1.987 -3.533 1.00 81.88 111 ARG A O 1
ATOM 855 N N . GLY A 1 112 ? 7.579 0.599 -4.173 1.00 87.94 112 GLY A N 1
ATOM 856 C CA . GLY A 1 112 ? 6.869 0.059 -5.336 1.00 87.94 112 GLY A CA 1
ATOM 857 C C . GLY A 1 112 ? 6.532 1.092 -6.420 1.00 87.94 112 GLY A C 1
ATOM 858 O O . GLY A 1 112 ? 5.576 0.899 -7.170 1.00 87.94 112 GLY A O 1
ATOM 859 N N . ARG A 1 113 ? 7.294 2.196 -6.517 1.00 90.94 113 ARG A N 1
ATOM 860 C CA . ARG A 1 113 ? 7.060 3.286 -7.486 1.00 90.94 113 ARG A CA 1
ATOM 861 C C . ARG A 1 113 ? 7.034 2.806 -8.933 1.00 90.94 113 ARG A C 1
ATOM 863 O O . ARG A 1 113 ? 6.234 3.315 -9.709 1.00 90.94 113 ARG A O 1
ATOM 870 N N . ALA A 1 114 ? 7.838 1.805 -9.281 1.00 94.06 114 ALA A N 1
ATOM 871 C CA . ALA A 1 114 ? 7.867 1.230 -10.624 1.00 94.06 114 ALA A CA 1
ATOM 872 C C . ALA A 1 114 ? 6.479 0.805 -11.140 1.00 94.06 114 ALA A C 1
ATOM 874 O O . ALA A 1 114 ? 6.237 0.850 -12.346 1.00 94.06 114 ALA A O 1
ATOM 875 N N . PHE A 1 115 ? 5.531 0.481 -10.249 1.00 96.06 115 PHE A N 1
ATOM 876 C CA . PHE A 1 115 ? 4.162 0.142 -10.640 1.00 96.06 115 PHE A CA 1
ATOM 877 C C . PHE A 1 115 ? 3.441 1.276 -11.394 1.00 96.06 115 PHE A C 1
ATOM 879 O O . PHE A 1 115 ? 2.528 1.020 -12.178 1.00 96.06 115 PHE A O 1
ATOM 886 N N . GLU A 1 116 ? 3.891 2.526 -11.249 1.00 95.81 116 GLU A N 1
ATOM 887 C CA . GLU A 1 116 ? 3.448 3.670 -12.054 1.00 95.81 116 GLU A CA 1
ATOM 888 C C . GLU A 1 116 ? 3.594 3.434 -13.560 1.00 95.81 116 GLU A C 1
ATOM 890 O O . GLU A 1 116 ? 2.760 3.893 -14.341 1.00 95.81 116 GLU A O 1
ATOM 895 N N . HIS A 1 117 ? 4.610 2.682 -13.978 1.00 96.06 117 HIS A N 1
ATOM 896 C CA . HIS A 1 117 ? 4.919 2.433 -15.386 1.00 96.06 117 HIS A CA 1
ATOM 897 C C . HIS A 1 117 ? 4.352 1.114 -15.910 1.00 96.06 117 HIS A C 1
ATOM 899 O O . HIS A 1 117 ? 4.460 0.846 -17.105 1.00 96.06 117 HIS A O 1
ATOM 905 N N . ALA A 1 118 ? 3.709 0.320 -15.051 1.00 96.75 118 ALA A N 1
ATOM 906 C CA . ALA A 1 118 ? 3.049 -0.909 -15.459 1.00 96.75 118 ALA A CA 1
ATOM 907 C C . ALA A 1 118 ? 1.901 -0.636 -16.442 1.00 96.75 118 ALA A C 1
ATOM 909 O O . ALA A 1 118 ? 1.205 0.390 -16.371 1.00 96.75 118 ALA A O 1
ATOM 910 N N . GLY A 1 119 ? 1.680 -1.598 -17.334 1.00 96.69 119 GLY A N 1
ATOM 911 C CA . GLY A 1 119 ? 0.580 -1.596 -18.282 1.00 96.69 119 GLY A CA 1
ATOM 912 C C . GLY A 1 119 ? -0.775 -1.523 -17.577 1.00 96.69 119 GLY A C 1
ATOM 913 O O . GLY A 1 119 ? -0.975 -2.053 -16.482 1.00 96.69 119 GLY A O 1
ATOM 914 N N . LEU A 1 120 ? -1.742 -0.872 -18.226 1.00 95.62 120 LEU A N 1
ATOM 915 C CA . LEU A 1 120 ? -3.076 -0.650 -17.655 1.00 95.62 120 LEU A CA 1
ATOM 916 C C . LEU A 1 120 ? -3.813 -1.952 -17.315 1.00 95.62 120 LEU A C 1
ATOM 918 O O . LEU A 1 120 ? -4.598 -1.964 -16.372 1.00 95.62 120 LEU A O 1
ATOM 922 N N . ALA A 1 121 ? -3.563 -3.035 -18.057 1.00 96.62 121 ALA A N 1
ATOM 923 C CA . ALA A 1 121 ? -4.154 -4.342 -17.779 1.00 96.62 121 ALA A CA 1
ATOM 924 C C . ALA A 1 121 ? -3.749 -4.857 -16.386 1.00 96.62 121 ALA A C 1
ATOM 926 O O . ALA A 1 121 ? -4.621 -5.201 -15.596 1.00 96.62 121 ALA A O 1
ATOM 927 N N . LEU A 1 122 ? -2.458 -4.792 -16.044 1.00 97.19 122 LEU A N 1
ATOM 928 C CA . LEU A 1 122 ? -1.938 -5.222 -14.741 1.00 97.19 122 LEU A CA 1
ATOM 929 C C . LEU A 1 122 ? -2.434 -4.342 -13.591 1.00 97.19 122 LEU A C 1
ATOM 931 O O . LEU A 1 122 ? -2.743 -4.839 -12.518 1.00 97.19 122 LEU A O 1
ATOM 935 N N . LYS A 1 123 ? -2.580 -3.033 -13.821 1.00 96.88 123 LYS A N 1
ATOM 936 C CA . LYS A 1 123 ? -3.144 -2.099 -12.827 1.00 96.88 123 LYS A CA 1
ATOM 937 C C . LYS A 1 123 ? -4.619 -2.345 -12.512 1.00 96.88 123 LYS A C 1
ATOM 939 O O . LYS A 1 123 ? -5.109 -1.844 -11.501 1.00 96.88 123 LYS A O 1
ATOM 944 N N . ARG A 1 124 ? -5.332 -3.040 -13.402 1.00 96.50 124 ARG A N 1
ATOM 945 C CA . ARG A 1 124 ? -6.743 -3.427 -13.247 1.00 96.50 124 ARG A CA 1
ATOM 946 C C . ARG A 1 124 ? -6.896 -4.875 -12.792 1.00 96.50 124 ARG A C 1
ATOM 948 O O . ARG A 1 124 ? -7.979 -5.241 -12.342 1.00 96.50 124 ARG A O 1
ATOM 955 N N . ASP A 1 125 ? -5.849 -5.682 -12.921 1.00 97.31 125 ASP A N 1
ATOM 956 C CA . ASP A 1 125 ? -5.840 -7.060 -12.463 1.00 97.31 125 ASP A CA 1
ATOM 957 C C . ASP A 1 125 ? -5.758 -7.089 -10.937 1.00 97.31 125 ASP A C 1
ATOM 959 O O . ASP A 1 125 ? -4.710 -6.876 -10.329 1.00 97.31 125 ASP A O 1
ATOM 963 N N . ARG A 1 126 ? -6.902 -7.381 -10.321 1.00 96.50 126 ARG A N 1
ATOM 964 C CA . ARG A 1 126 ? -7.049 -7.492 -8.874 1.00 96.50 126 ARG A CA 1
ATOM 965 C C . ARG A 1 126 ? -6.031 -8.450 -8.252 1.00 96.50 126 ARG A C 1
ATOM 967 O O . ARG A 1 126 ? -5.496 -8.137 -7.193 1.00 96.50 126 ARG A O 1
ATOM 974 N N . ALA A 1 127 ? -5.795 -9.615 -8.857 1.00 96.94 127 ALA A N 1
ATOM 975 C CA . ALA A 1 127 ? -4.911 -10.627 -8.281 1.00 96.94 127 ALA A CA 1
ATOM 976 C C . ALA A 1 127 ? -3.455 -10.150 -8.303 1.00 96.94 127 ALA A C 1
ATOM 978 O O . ALA A 1 127 ? -2.748 -10.263 -7.302 1.00 96.94 127 ALA A O 1
ATOM 979 N N . PHE A 1 128 ? -3.045 -9.540 -9.415 1.00 97.00 128 PHE A N 1
ATOM 980 C CA . PHE A 1 128 ? -1.715 -8.959 -9.544 1.00 97.00 128 PHE A CA 1
ATOM 981 C C . PHE A 1 128 ? -1.513 -7.760 -8.607 1.00 97.00 128 PHE A C 1
ATOM 983 O O . PHE A 1 128 ? -0.501 -7.677 -7.912 1.00 97.00 128 PHE A O 1
ATOM 990 N N . VAL A 1 129 ? -2.492 -6.852 -8.523 1.00 97.06 129 VAL A N 1
ATOM 991 C CA . VAL A 1 129 ? -2.439 -5.710 -7.597 1.00 97.06 129 VAL A CA 1
ATOM 992 C C . VAL A 1 129 ? -2.334 -6.191 -6.151 1.00 97.06 129 VAL A C 1
ATOM 994 O O . VAL A 1 129 ? -1.539 -5.631 -5.403 1.00 97.06 129 VAL A O 1
ATOM 997 N N . LEU A 1 130 ? -3.073 -7.238 -5.764 1.00 95.56 130 LEU A N 1
ATOM 998 C CA . LEU A 1 130 ? -2.994 -7.818 -4.420 1.00 95.56 130 LEU A CA 1
ATOM 999 C C . LEU A 1 130 ? -1.567 -8.292 -4.093 1.00 95.56 130 LEU A C 1
ATOM 1001 O O . LEU A 1 130 ? -1.051 -7.988 -3.021 1.00 95.56 130 LEU A O 1
ATOM 1005 N N . GLN A 1 131 ? -0.909 -8.963 -5.042 1.00 95.12 131 GLN A N 1
ATOM 1006 C CA . GLN A 1 131 ? 0.485 -9.391 -4.905 1.00 95.12 131 GLN A CA 1
ATOM 1007 C C . GLN A 1 131 ? 1.458 -8.204 -4.814 1.00 95.12 131 GLN A C 1
ATOM 1009 O O . GLN A 1 131 ? 2.428 -8.237 -4.063 1.00 95.12 131 GLN A O 1
ATOM 1014 N N . VAL A 1 132 ? 1.215 -7.131 -5.565 1.00 94.88 132 VAL A N 1
ATOM 1015 C CA . VAL A 1 132 ? 2.041 -5.917 -5.506 1.00 94.88 132 VAL A CA 1
ATOM 1016 C C . VAL A 1 132 ? 1.919 -5.234 -4.139 1.00 94.88 132 VAL A C 1
ATOM 1018 O O . VAL A 1 132 ? 2.934 -4.880 -3.530 1.00 94.88 132 VAL A O 1
ATOM 1021 N N . VAL A 1 133 ? 0.695 -5.069 -3.625 1.00 94.12 133 VAL A N 1
ATOM 1022 C CA . VAL A 1 133 ? 0.465 -4.353 -2.360 1.00 94.12 133 VAL A CA 1
ATOM 1023 C C . VAL A 1 133 ? 0.860 -5.155 -1.123 1.00 94.12 133 VAL A C 1
ATOM 1025 O O . VAL A 1 133 ? 1.205 -4.539 -0.116 1.00 94.12 133 VAL A O 1
ATOM 1028 N N . SER A 1 134 ? 0.894 -6.491 -1.197 1.00 91.69 134 SER A N 1
ATOM 1029 C CA . SER A 1 134 ? 1.394 -7.329 -0.097 1.00 91.69 134 SER A CA 1
ATOM 1030 C C . SER A 1 134 ? 2.889 -7.117 0.163 1.00 91.69 134 SER A C 1
ATOM 1032 O O . SER A 1 134 ? 3.354 -7.277 1.287 1.00 91.69 134 SER A O 1
ATOM 1034 N N . HIS A 1 135 ? 3.659 -6.716 -0.855 1.00 87.81 135 HIS A N 1
ATOM 1035 C CA . HIS A 1 135 ? 5.067 -6.339 -0.693 1.00 87.81 135 HIS A CA 1
ATOM 1036 C C . HIS A 1 135 ? 5.248 -4.839 -0.441 1.00 87.81 135 HIS A C 1
ATOM 1038 O O . HIS A 1 135 ? 6.084 -4.447 0.377 1.00 87.81 135 HIS A O 1
ATOM 1044 N N . HIS A 1 136 ? 4.462 -3.996 -1.120 1.00 88.06 136 HIS A N 1
ATOM 1045 C CA . HIS A 1 136 ? 4.546 -2.540 -1.023 1.00 88.06 136 HIS A CA 1
ATOM 1046 C C . HIS A 1 136 ? 3.152 -1.901 -1.001 1.00 88.06 136 HIS A C 1
ATOM 1048 O O . HIS A 1 136 ? 2.613 -1.550 -2.051 1.00 88.06 136 HIS A O 1
ATOM 1054 N N . GLY A 1 137 ? 2.594 -1.653 0.190 1.00 87.88 137 GLY A N 1
ATOM 1055 C CA . GLY A 1 137 ? 1.250 -1.069 0.328 1.00 87.88 137 GLY A CA 1
ATOM 1056 C C . GLY A 1 137 ? 1.083 0.290 -0.373 1.00 87.88 137 GLY A C 1
ATOM 1057 O O . GLY A 1 137 ? 0.013 0.611 -0.887 1.00 87.88 137 GLY A O 1
ATOM 1058 N N . ASP A 1 138 ? 2.167 1.061 -0.491 1.00 86.31 138 ASP A N 1
ATOM 1059 C CA . ASP A 1 138 ? 2.203 2.360 -1.180 1.00 86.31 138 ASP A CA 1
ATOM 1060 C C . ASP A 1 138 ? 1.913 2.273 -2.687 1.00 86.31 138 ASP A C 1
ATOM 1062 O O . ASP A 1 138 ? 1.440 3.244 -3.289 1.00 86.31 138 ASP A O 1
ATOM 1066 N N . ALA A 1 139 ? 2.157 1.114 -3.304 1.00 91.56 139 ALA A N 1
ATOM 1067 C CA . ALA A 1 139 ? 1.940 0.904 -4.731 1.00 91.56 139 ALA A CA 1
ATOM 1068 C C . ALA A 1 139 ? 0.452 0.985 -5.120 1.00 91.56 139 ALA A C 1
ATOM 1070 O O . ALA A 1 139 ? 0.139 1.276 -6.276 1.00 91.56 139 ALA A O 1
ATOM 1071 N N . LEU A 1 140 ? -0.469 0.843 -4.155 1.00 92.44 140 LEU A N 1
ATOM 1072 C CA . LEU A 1 140 ? -1.916 0.994 -4.354 1.00 92.44 140 LEU A CA 1
ATOM 1073 C C . LEU A 1 140 ? -2.288 2.303 -5.073 1.00 92.44 140 LEU A C 1
ATOM 1075 O O . LEU A 1 140 ? -3.246 2.353 -5.843 1.00 92.44 140 LEU A O 1
ATOM 1079 N N . ARG A 1 141 ? -1.493 3.363 -4.895 1.00 91.75 141 ARG A N 1
ATOM 1080 C CA . ARG A 1 141 ? -1.709 4.660 -5.551 1.00 91.75 141 ARG A CA 1
ATOM 1081 C C . ARG A 1 141 ? -1.730 4.601 -7.077 1.00 91.75 141 ARG A C 1
ATOM 1083 O O . ARG A 1 141 ? -2.418 5.407 -7.708 1.00 91.75 141 ARG A O 1
ATOM 1090 N N . TYR A 1 142 ? -1.001 3.647 -7.650 1.00 93.19 142 TYR A N 1
ATOM 1091 C CA . TYR A 1 142 ? -0.866 3.451 -9.091 1.00 93.19 142 TYR A CA 1
ATOM 1092 C C . TYR A 1 142 ? -1.861 2.434 -9.656 1.00 93.19 142 TYR A C 1
ATOM 1094 O O . TYR A 1 142 ? -1.977 2.319 -10.876 1.00 93.19 142 TYR A O 1
ATOM 1102 N N . ALA A 1 143 ? -2.596 1.726 -8.792 1.00 94.75 143 ALA A N 1
ATOM 1103 C CA . ALA A 1 143 ? -3.656 0.823 -9.209 1.00 94.75 143 ALA A CA 1
ATOM 1104 C C . ALA A 1 143 ? -4.840 1.592 -9.821 1.00 94.75 143 ALA A C 1
ATOM 1106 O O . ALA A 1 143 ? -5.032 2.793 -9.586 1.00 94.75 143 ALA A O 1
ATOM 1107 N N . ALA A 1 144 ? -5.650 0.889 -10.607 1.00 95.75 144 ALA A N 1
ATOM 1108 C CA . ALA A 1 144 ? -6.888 1.435 -11.143 1.00 95.75 144 ALA A CA 1
ATOM 1109 C C . ALA A 1 144 ? -7.934 1.651 -10.037 1.00 95.75 144 ALA A C 1
ATOM 1111 O O . ALA A 1 144 ? -7.920 0.970 -9.010 1.00 95.75 144 ALA A O 1
ATOM 1112 N N . ASP A 1 145 ? -8.886 2.554 -10.277 1.00 93.25 145 ASP A N 1
ATOM 1113 C CA . ASP A 1 145 ? -9.891 2.950 -9.278 1.00 93.25 145 ASP A CA 1
ATOM 1114 C C . ASP A 1 145 ? -10.728 1.771 -8.767 1.00 93.25 145 ASP A C 1
ATOM 1116 O O . ASP A 1 145 ? -11.023 1.696 -7.580 1.00 93.25 145 ASP A O 1
ATOM 1120 N N . ALA A 1 146 ? -11.006 0.783 -9.623 1.00 93.62 146 ALA A N 1
ATOM 1121 C CA . ALA A 1 146 ? -11.689 -0.447 -9.220 1.00 93.62 146 ALA A CA 1
ATOM 1122 C C . ALA A 1 146 ? -10.932 -1.224 -8.123 1.00 93.62 146 ALA A C 1
ATOM 1124 O O . ALA A 1 146 ? -11.555 -1.761 -7.218 1.00 93.62 146 ALA A O 1
ATOM 1125 N N . CYS A 1 147 ? -9.596 -1.258 -8.174 1.00 93.94 147 CYS A N 1
ATOM 1126 C CA . CYS A 1 147 ? -8.775 -1.899 -7.141 1.00 93.94 147 CYS A CA 1
ATOM 1127 C C . CYS A 1 147 ? -8.638 -1.022 -5.888 1.00 93.94 147 CYS A C 1
ATOM 1129 O O . CYS A 1 147 ? -8.546 -1.544 -4.784 1.00 93.94 147 CYS A O 1
ATOM 1131 N N . LYS A 1 148 ? -8.659 0.309 -6.040 1.00 93.25 148 LYS A N 1
ATOM 1132 C CA . LYS A 1 148 ? -8.678 1.265 -4.915 1.00 93.25 148 LYS A CA 1
ATOM 1133 C C . LYS A 1 148 ? -10.001 1.261 -4.148 1.00 93.25 148 LYS A C 1
ATOM 1135 O O . LYS A 1 148 ? -10.038 1.700 -3.002 1.00 93.25 148 LYS A O 1
ATOM 1140 N N . ALA A 1 149 ? -11.069 0.796 -4.787 1.00 91.88 149 ALA A N 1
ATOM 1141 C CA . ALA A 1 149 ? -12.379 0.590 -4.186 1.00 91.88 149 ALA A CA 1
ATOM 1142 C C . ALA A 1 149 ? -12.580 -0.841 -3.656 1.00 91.88 149 ALA A C 1
ATOM 1144 O O . ALA A 1 149 ? -13.619 -1.113 -3.064 1.00 91.88 149 ALA A O 1
ATOM 1145 N N . ASP A 1 150 ? -11.624 -1.759 -3.850 1.00 94.56 150 ASP A N 1
ATOM 1146 C CA . ASP A 1 150 ? -11.729 -3.133 -3.353 1.00 94.56 150 ASP A CA 1
ATOM 1147 C C . ASP A 1 150 ? -11.274 -3.209 -1.882 1.00 94.56 150 ASP A C 1
ATOM 1149 O O . ASP A 1 150 ? -10.083 -3.024 -1.600 1.00 94.56 150 ASP A O 1
ATOM 1153 N N . PRO A 1 151 ? -12.175 -3.535 -0.933 1.00 92.12 151 PRO A N 1
ATOM 1154 C CA . PRO A 1 151 ? -11.843 -3.593 0.488 1.00 92.12 151 PRO A CA 1
ATOM 1155 C C . PRO A 1 151 ? -10.677 -4.529 0.811 1.00 92.12 151 PRO A C 1
ATOM 1157 O O . PRO A 1 151 ? -9.864 -4.225 1.681 1.00 92.12 151 PRO A O 1
ATOM 1160 N N . ALA A 1 152 ? -10.575 -5.672 0.128 1.00 94.06 152 ALA A N 1
ATOM 1161 C CA . ALA A 1 152 ? -9.543 -6.661 0.415 1.00 94.06 152 ALA A CA 1
ATOM 1162 C C . ALA A 1 152 ? -8.162 -6.165 -0.029 1.00 94.06 152 ALA A C 1
ATOM 1164 O O . ALA A 1 152 ? -7.194 -6.312 0.713 1.00 94.06 152 ALA A O 1
ATOM 1165 N N . VAL A 1 153 ? -8.081 -5.529 -1.202 1.00 94.12 153 VAL A N 1
ATOM 1166 C CA . VAL A 1 153 ? -6.830 -4.941 -1.706 1.00 94.12 153 VAL A CA 1
ATOM 1167 C C . VAL A 1 153 ? -6.358 -3.814 -0.787 1.00 94.12 153 VAL A C 1
ATOM 1169 O O . VAL A 1 153 ? -5.183 -3.764 -0.418 1.00 94.12 153 VAL A O 1
ATOM 1172 N N . VAL A 1 154 ? -7.267 -2.928 -0.369 1.00 91.88 154 VAL A N 1
ATOM 1173 C CA . VAL A 1 154 ? -6.917 -1.816 0.526 1.00 91.88 154 VAL A CA 1
ATOM 1174 C C . VAL A 1 154 ? -6.516 -2.325 1.916 1.00 91.88 154 VAL A C 1
ATOM 1176 O O . VAL A 1 154 ? -5.522 -1.855 2.466 1.00 91.88 154 VAL A O 1
ATOM 1179 N N . LEU A 1 155 ? -7.224 -3.310 2.482 1.00 90.00 155 LEU A N 1
ATOM 1180 C CA . LEU A 1 155 ? -6.879 -3.890 3.789 1.00 90.00 155 LEU A CA 1
ATOM 1181 C C . LEU A 1 155 ? -5.535 -4.619 3.794 1.00 90.00 155 LEU A C 1
ATOM 1183 O O . LEU A 1 155 ? -4.881 -4.665 4.841 1.00 90.00 155 LEU A O 1
ATOM 1187 N N . GLU A 1 156 ? -5.144 -5.212 2.669 1.00 92.44 156 GLU A N 1
ATOM 1188 C CA . GLU A 1 156 ? -3.826 -5.825 2.512 1.00 92.44 156 GLU A CA 1
ATOM 1189 C C . GLU A 1 156 ? -2.737 -4.749 2.505 1.00 92.44 156 GLU A C 1
ATOM 1191 O O . GLU A 1 156 ? -1.794 -4.803 3.294 1.00 92.44 156 GLU A O 1
ATOM 1196 N N . ALA A 1 157 ? -2.937 -3.692 1.714 1.00 90.88 157 ALA A N 1
ATOM 1197 C CA . ALA A 1 157 ? -2.026 -2.556 1.651 1.00 90.88 157 ALA A CA 1
ATOM 1198 C C . ALA A 1 157 ? -1.860 -1.856 3.018 1.00 90.88 157 ALA A C 1
ATOM 1200 O O . ALA A 1 157 ? -0.744 -1.520 3.412 1.00 90.88 157 ALA A O 1
ATOM 1201 N N . VAL A 1 158 ? -2.950 -1.674 3.776 1.00 88.88 158 VAL A N 1
ATOM 1202 C CA . VAL A 1 158 ? -2.917 -1.139 5.152 1.00 88.88 158 VAL A CA 1
ATOM 1203 C C . VAL A 1 158 ? -2.199 -2.096 6.111 1.00 88.88 158 VAL A C 1
ATOM 1205 O O . VAL A 1 158 ? -1.451 -1.652 6.982 1.00 88.88 158 VAL A O 1
ATOM 1208 N N . GLY A 1 159 ? -2.389 -3.409 5.948 1.00 88.06 159 GLY A N 1
ATOM 1209 C CA . GLY A 1 159 ? -1.691 -4.429 6.734 1.00 88.06 159 GLY A CA 1
ATOM 1210 C C . GLY A 1 159 ? -0.174 -4.361 6.564 1.00 88.06 159 GLY A C 1
ATOM 1211 O O . GLY A 1 159 ? 0.552 -4.313 7.556 1.00 88.06 159 GLY A O 1
ATOM 1212 N N . GLN A 1 160 ? 0.298 -4.247 5.323 1.00 88.44 160 GLN A N 1
ATOM 1213 C CA . GLN A 1 160 ? 1.721 -4.099 5.018 1.00 88.44 160 GLN A CA 1
ATOM 1214 C C . GLN A 1 160 ? 2.314 -2.831 5.669 1.00 88.44 160 GLN A C 1
ATOM 1216 O O . GLN A 1 160 ? 3.408 -2.866 6.240 1.00 88.44 160 GLN A O 1
ATOM 1221 N N . GLN A 1 161 ? 1.565 -1.721 5.676 1.00 83.25 161 GLN A N 1
ATOM 1222 C CA . GLN A 1 161 ? 1.985 -0.490 6.356 1.00 83.25 161 GLN A CA 1
ATOM 1223 C C . GLN A 1 161 ? 2.064 -0.652 7.879 1.00 83.25 161 GLN A C 1
ATOM 1225 O O . GLN A 1 161 ? 3.001 -0.145 8.503 1.00 83.25 161 GLN A O 1
ATOM 1230 N N . ALA A 1 162 ? 1.129 -1.391 8.483 1.00 83.88 162 ALA A N 1
ATOM 1231 C CA . ALA A 1 162 ? 1.195 -1.725 9.903 1.00 83.88 162 ALA A CA 1
ATOM 1232 C C . ALA A 1 162 ? 2.448 -2.534 10.246 1.00 83.88 162 ALA A C 1
ATOM 1234 O O . ALA A 1 162 ? 3.099 -2.252 11.252 1.00 83.88 162 ALA A O 1
ATOM 1235 N N . GLU A 1 163 ? 2.811 -3.521 9.429 1.00 85.38 163 GLU A N 1
ATOM 1236 C CA . GLU A 1 163 ? 4.031 -4.307 9.634 1.00 85.38 163 GLU A CA 1
ATOM 1237 C C . GLU A 1 163 ? 5.282 -3.432 9.554 1.00 85.38 163 GLU A C 1
ATOM 1239 O O . GLU A 1 163 ? 6.129 -3.481 10.450 1.00 85.38 163 GLU A O 1
ATOM 1244 N N . GLN A 1 164 ? 5.355 -2.557 8.546 1.00 83.25 164 GLN A N 1
ATOM 1245 C CA . GLN A 1 164 ? 6.449 -1.600 8.411 1.00 83.25 164 GLN A CA 1
ATOM 1246 C C . GLN A 1 164 ? 6.547 -0.670 9.630 1.00 83.25 164 GLN A C 1
ATOM 1248 O O . GLN A 1 164 ? 7.642 -0.425 10.139 1.00 83.25 164 GLN A O 1
ATOM 1253 N N . TRP A 1 165 ? 5.414 -0.169 10.126 1.00 84.00 165 TRP A N 1
ATOM 1254 C CA . TRP A 1 165 ? 5.361 0.676 11.318 1.00 84.00 165 TRP A CA 1
ATOM 1255 C C . TRP A 1 165 ? 5.806 -0.064 12.585 1.00 84.00 165 TRP A C 1
ATOM 1257 O O . TRP A 1 165 ? 6.596 0.464 13.374 1.00 84.00 165 TRP A O 1
ATOM 1267 N N . ARG A 1 166 ? 5.345 -1.306 12.779 1.00 83.94 166 ARG A N 1
ATOM 1268 C CA . ARG A 1 166 ? 5.725 -2.140 13.928 1.00 83.94 166 ARG A CA 1
ATOM 1269 C C . ARG A 1 166 ? 7.218 -2.453 13.919 1.00 83.94 166 ARG A C 1
ATOM 1271 O O . ARG A 1 166 ? 7.848 -2.335 14.967 1.00 83.94 166 ARG A O 1
ATOM 1278 N N . ALA A 1 167 ? 7.785 -2.761 12.753 1.00 85.50 167 ALA A N 1
ATOM 1279 C CA . ALA A 1 167 ? 9.216 -3.005 12.583 1.00 85.50 167 ALA A CA 1
ATOM 1280 C C . ALA A 1 167 ? 10.075 -1.734 12.735 1.00 85.50 167 ALA A C 1
ATOM 1282 O O . ALA A 1 167 ? 11.257 -1.819 13.075 1.00 85.50 167 ALA A O 1
ATOM 1283 N N . ALA A 1 168 ? 9.506 -0.549 12.496 1.00 85.12 168 ALA A N 1
ATOM 1284 C CA . ALA A 1 168 ? 10.226 0.712 12.610 1.00 85.12 168 ALA A CA 1
ATOM 1285 C C . ALA A 1 168 ? 10.612 1.023 14.067 1.00 85.12 168 ALA A C 1
ATOM 1287 O O . ALA A 1 168 ? 9.785 0.983 14.978 1.00 85.12 168 ALA A O 1
ATOM 1288 N N . GLY A 1 169 ? 11.874 1.405 14.278 1.00 87.81 169 GLY A N 1
ATOM 1289 C CA . GLY A 1 169 ? 12.348 1.898 15.571 1.00 87.81 169 GLY A CA 1
ATOM 1290 C C . GLY A 1 169 ? 11.833 3.312 15.898 1.00 87.81 169 GLY A C 1
ATOM 1291 O O . GLY A 1 169 ? 11.327 4.011 15.016 1.00 87.81 169 GLY A O 1
ATOM 1292 N N . PRO A 1 170 ? 12.027 3.801 17.139 1.00 85.88 170 PRO A N 1
ATOM 1293 C CA . PRO A 1 170 ? 11.461 5.076 17.600 1.00 85.88 170 PRO A CA 1
ATOM 1294 C C . PRO A 1 170 ? 11.854 6.291 16.748 1.00 85.88 170 PRO A C 1
ATOM 1296 O O . PRO A 1 170 ? 11.035 7.172 16.498 1.00 85.88 170 PRO A O 1
ATOM 1299 N N . LYS A 1 171 ? 13.104 6.335 16.260 1.00 88.31 171 LYS A N 1
ATOM 1300 C CA . LYS A 1 171 ? 13.588 7.417 15.384 1.00 88.31 171 LYS A CA 1
ATOM 1301 C C . LYS A 1 171 ? 12.814 7.459 14.067 1.00 88.31 171 LYS A C 1
ATOM 1303 O O . LYS A 1 171 ? 12.292 8.505 13.700 1.00 88.31 171 LYS A O 1
ATOM 1308 N N . THR A 1 172 ? 12.696 6.310 13.406 1.00 84.62 172 THR A N 1
ATOM 1309 C CA . THR A 1 172 ? 11.985 6.167 12.133 1.00 84.62 172 THR A CA 1
ATOM 1310 C C . THR A 1 172 ? 10.494 6.442 12.297 1.00 84.62 172 THR A C 1
ATOM 1312 O O . THR A 1 172 ? 9.921 7.160 11.486 1.00 84.62 172 THR A O 1
ATOM 1315 N N . ARG A 1 173 ? 9.865 5.962 13.378 1.00 85.31 173 ARG A N 1
ATOM 1316 C CA . ARG A 1 173 ? 8.469 6.305 13.697 1.00 85.31 173 ARG A CA 1
ATOM 1317 C C . ARG A 1 173 ? 8.280 7.809 13.856 1.00 85.31 173 ARG A C 1
ATOM 1319 O O . ARG A 1 173 ? 7.354 8.366 13.280 1.00 85.31 173 ARG A O 1
ATOM 1326 N N . ARG A 1 174 ? 9.196 8.494 14.548 1.00 84.19 174 ARG A N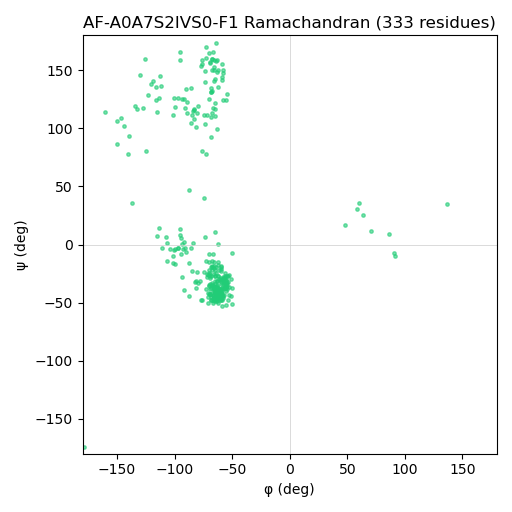 1
ATOM 1327 C CA . ARG A 1 174 ? 9.157 9.958 14.680 1.00 84.19 174 ARG A CA 1
ATOM 1328 C C . ARG A 1 174 ? 9.267 10.666 13.331 1.00 84.19 174 ARG A C 1
ATOM 1330 O O . ARG A 1 174 ? 8.550 11.633 13.106 1.00 84.19 174 ARG A O 1
ATOM 1337 N N . GLU A 1 175 ? 10.152 10.210 12.450 1.00 82.31 175 GLU A N 1
ATOM 1338 C CA . GLU A 1 175 ? 10.278 10.752 11.090 1.00 82.31 175 GLU A CA 1
ATOM 1339 C C . GLU A 1 175 ? 8.998 10.537 10.277 1.00 82.31 175 GLU A C 1
ATOM 1341 O O . GLU A 1 175 ? 8.528 11.467 9.624 1.00 82.31 175 GLU A O 1
ATOM 1346 N N . ILE A 1 176 ? 8.395 9.346 10.376 1.00 78.75 176 ILE A N 1
ATOM 1347 C CA . ILE A 1 176 ? 7.101 9.044 9.759 1.00 78.75 176 ILE A CA 1
ATOM 1348 C C . ILE A 1 176 ? 6.034 10.004 10.298 1.00 78.75 176 ILE A C 1
ATOM 1350 O O . ILE A 1 176 ? 5.407 10.687 9.499 1.00 78.75 176 ILE A O 1
ATOM 1354 N N . LEU A 1 177 ? 5.869 10.143 11.618 1.00 80.00 177 LEU A N 1
ATOM 1355 C CA . LEU A 1 177 ? 4.889 11.058 12.228 1.00 80.00 177 LEU A CA 1
ATOM 1356 C C . LEU A 1 177 ? 5.119 12.517 11.820 1.00 80.00 177 LEU A C 1
ATOM 1358 O O . LEU A 1 177 ? 4.175 13.227 11.486 1.00 80.00 177 LEU A O 1
ATOM 1362 N N . GLN A 1 178 ? 6.371 12.980 11.799 1.00 81.31 178 GLN A N 1
ATOM 1363 C CA . GLN A 1 178 ? 6.700 14.326 11.321 1.00 81.31 178 GLN A CA 1
ATOM 1364 C C . GLN A 1 178 ? 6.256 14.532 9.876 1.00 81.31 178 GLN A C 1
ATOM 1366 O O . GLN A 1 178 ? 5.744 15.596 9.534 1.00 81.31 178 GLN A O 1
ATOM 1371 N N . GLU A 1 179 ? 6.434 13.521 9.035 1.00 74.31 179 GLU A N 1
ATOM 1372 C CA . GLU A 1 179 ? 5.959 13.563 7.663 1.00 74.31 179 GLU A CA 1
ATOM 1373 C C . GLU A 1 179 ? 4.426 13.496 7.585 1.00 74.31 179 GLU A C 1
ATOM 1375 O O . GLU A 1 179 ? 3.823 14.190 6.764 1.00 74.31 179 GLU A O 1
ATOM 1380 N N . LEU A 1 180 ? 3.772 12.752 8.485 1.00 73.19 180 LEU A N 1
ATOM 1381 C CA . LEU A 1 180 ? 2.314 12.732 8.570 1.00 73.19 180 LEU A CA 1
ATOM 1382 C C . LEU A 1 180 ? 1.745 14.110 8.948 1.00 73.19 180 LEU A C 1
ATOM 1384 O O . LEU A 1 180 ? 0.759 14.558 8.366 1.00 73.19 180 LEU A O 1
ATOM 1388 N N . ARG A 1 181 ? 2.396 14.826 9.864 1.00 76.38 181 ARG A N 1
ATOM 1389 C CA . ARG A 1 181 ? 1.935 16.129 10.368 1.00 76.38 181 ARG A CA 1
ATOM 1390 C C . ARG A 1 181 ? 2.047 17.271 9.369 1.00 76.38 181 ARG A C 1
ATOM 1392 O O . ARG A 1 181 ? 1.279 18.221 9.458 1.00 76.38 181 ARG A O 1
ATOM 1399 N N . LYS A 1 182 ? 2.971 17.208 8.406 1.00 74.56 182 LYS A N 1
ATOM 1400 C CA . LYS A 1 182 ? 3.283 18.325 7.488 1.00 74.56 182 LYS A CA 1
ATOM 1401 C C . LYS A 1 182 ? 2.149 18.742 6.533 1.00 74.56 182 LYS A C 1
ATOM 1403 O O . LYS A 1 182 ? 2.411 19.515 5.619 1.00 74.56 182 LYS A O 1
ATOM 1408 N N . GLN A 1 183 ? 0.914 18.254 6.703 1.00 59.00 183 GLN A N 1
ATOM 1409 C CA . GLN A 1 183 ? -0.270 18.563 5.879 1.00 59.00 183 GLN A CA 1
ATOM 1410 C C . GLN A 1 183 ? -0.036 18.474 4.362 1.00 59.00 183 GLN A C 1
ATOM 1412 O O . GLN A 1 183 ? -0.834 18.973 3.567 1.00 59.00 183 GLN A O 1
ATOM 1417 N N . SER A 1 184 ? 1.039 17.820 3.912 1.00 49.38 184 SER A N 1
ATOM 1418 C CA . SER A 1 184 ? 1.270 17.698 2.491 1.00 49.38 184 SER A CA 1
ATOM 1419 C C . SER A 1 184 ? 0.218 16.714 1.980 1.00 49.38 184 SER A C 1
ATOM 1421 O O . SER A 1 184 ? 0.261 15.509 2.244 1.00 49.38 184 SER A O 1
ATOM 1423 N N . ARG A 1 185 ? -0.726 17.231 1.181 1.00 46.66 185 ARG A N 1
ATOM 1424 C CA . ARG A 1 185 ? -1.610 16.449 0.284 1.00 46.66 185 ARG A CA 1
ATOM 1425 C C . ARG A 1 185 ? -0.811 15.464 -0.595 1.00 46.66 185 ARG A C 1
ATOM 1427 O O . ARG A 1 185 ? -1.381 14.641 -1.297 1.00 46.66 185 ARG A O 1
ATOM 1434 N N . PHE A 1 186 ? 0.517 15.566 -0.541 1.00 42.00 186 PHE A N 1
ATOM 1435 C CA . PHE A 1 186 ? 1.527 14.873 -1.307 1.00 42.00 186 PHE A CA 1
ATOM 1436 C C . PHE A 1 186 ? 2.414 13.917 -0.502 1.00 42.00 186 PHE A C 1
ATOM 1438 O O . PHE A 1 186 ? 3.434 13.469 -1.022 1.00 42.00 186 PHE A O 1
ATOM 1445 N N . CYS A 1 187 ? 2.065 13.549 0.732 1.00 47.91 187 CYS A N 1
ATOM 1446 C CA . CYS A 1 187 ? 2.749 12.426 1.366 1.00 47.91 187 CYS A CA 1
ATOM 1447 C C . CYS A 1 187 ? 2.200 11.121 0.759 1.00 47.91 187 CYS A C 1
ATOM 1449 O O . CYS A 1 187 ? 1.269 10.504 1.275 1.00 47.91 187 CYS A O 1
ATOM 1451 N N . GLY A 1 188 ? 2.726 10.787 -0.421 1.00 47.44 188 GLY A N 1
ATOM 1452 C CA . GLY A 1 188 ? 2.269 9.748 -1.342 1.00 47.44 188 GLY A CA 1
ATOM 1453 C C . GLY A 1 188 ? 2.586 8.317 -0.932 1.00 47.44 188 GLY A C 1
ATOM 1454 O O . GLY A 1 188 ? 3.043 7.534 -1.758 1.00 47.44 188 GLY A O 1
ATOM 1455 N N . CYS A 1 189 ? 2.454 8.016 0.354 1.00 51.66 189 CYS A N 1
ATOM 1456 C CA . CYS A 1 189 ? 2.963 6.791 0.974 1.00 51.66 189 CYS A CA 1
ATOM 1457 C C . CYS A 1 189 ? 1.922 6.207 1.931 1.00 51.66 189 CYS A C 1
ATOM 1459 O O . CYS A 1 189 ? 2.239 5.776 3.037 1.00 51.66 189 CYS A O 1
ATOM 1461 N N . ARG A 1 190 ? 0.643 6.341 1.569 1.00 71.50 190 ARG A N 1
ATOM 1462 C CA . ARG A 1 190 ? -0.477 5.878 2.385 1.00 71.50 190 ARG A CA 1
ATOM 1463 C C . ARG A 1 190 ? -1.451 5.105 1.528 1.00 71.50 190 ARG A C 1
ATOM 1465 O O . ARG A 1 190 ? -2.043 5.672 0.612 1.00 71.50 190 ARG A O 1
ATOM 1472 N N . ALA A 1 191 ? -1.601 3.827 1.854 1.00 75.25 191 ALA A N 1
ATOM 1473 C CA . ALA A 1 191 ? -2.563 2.940 1.229 1.00 75.25 191 ALA A CA 1
ATOM 1474 C C . ALA A 1 191 ? -3.974 3.534 1.335 1.00 75.25 191 ALA A C 1
ATOM 1476 O O . ALA A 1 191 ? -4.633 3.746 0.318 1.00 75.25 191 ALA A O 1
ATOM 1477 N N . LEU A 1 192 ? -4.391 3.913 2.550 1.00 82.19 192 LEU A N 1
ATOM 1478 C CA . LEU A 1 192 ? -5.735 4.436 2.774 1.00 82.19 192 LEU A CA 1
ATOM 1479 C C . LEU A 1 192 ? -5.955 5.806 2.121 1.00 82.19 192 LEU A C 1
ATOM 1481 O O . LEU A 1 192 ? -7.004 6.024 1.528 1.00 82.19 192 LEU A O 1
ATOM 1485 N N . GLY A 1 193 ? -4.956 6.695 2.110 1.00 82.38 193 GLY A N 1
ATOM 1486 C CA . GLY A 1 193 ? -5.040 7.973 1.391 1.00 82.38 193 GLY A CA 1
ATOM 1487 C C . GLY A 1 193 ? -5.407 7.837 -0.097 1.00 82.38 193 GLY A C 1
ATOM 1488 O O . GLY A 1 193 ? -6.021 8.748 -0.655 1.00 82.38 193 GLY A O 1
ATOM 1489 N N . HIS A 1 194 ? -5.089 6.697 -0.719 1.00 83.25 194 HIS A N 1
ATOM 1490 C CA . HIS A 1 194 ? -5.392 6.383 -2.118 1.00 83.25 194 HIS A CA 1
ATOM 1491 C C . HIS A 1 194 ? -6.618 5.488 -2.332 1.00 83.25 194 HIS A C 1
ATOM 1493 O O . HIS A 1 194 ? -6.977 5.248 -3.486 1.00 83.25 194 HIS A O 1
ATOM 1499 N N . ALA A 1 195 ? -7.247 5.010 -1.260 1.00 84.88 195 ALA A N 1
ATOM 1500 C CA . ALA A 1 195 ? -8.500 4.275 -1.333 1.00 84.88 195 ALA A CA 1
ATOM 1501 C C . ALA A 1 195 ? -9.653 5.181 -1.792 1.00 84.88 195 ALA A C 1
ATOM 1503 O O . ALA A 1 195 ? -9.580 6.410 -1.674 1.00 84.88 195 ALA A O 1
ATOM 1504 N N . ALA A 1 196 ? -10.721 4.566 -2.298 1.00 87.12 196 ALA A N 1
ATOM 1505 C CA . ALA A 1 196 ? -11.955 5.272 -2.626 1.00 87.12 196 ALA A CA 1
ATOM 1506 C C . ALA A 1 196 ? -12.551 5.970 -1.386 1.00 87.12 196 ALA A C 1
ATOM 1508 O O . ALA A 1 196 ? -12.491 5.435 -0.279 1.00 87.12 196 ALA A O 1
ATOM 1509 N N . GLU A 1 197 ? -13.148 7.151 -1.576 1.00 86.81 197 GLU A N 1
ATOM 1510 C CA . GLU A 1 197 ? -13.741 7.937 -0.480 1.00 86.81 197 GLU A CA 1
ATOM 1511 C C . GLU A 1 197 ? -14.860 7.187 0.250 1.00 86.81 197 GLU A C 1
ATOM 1513 O O . GLU A 1 197 ? -14.973 7.295 1.469 1.00 86.81 197 GLU A O 1
ATOM 1518 N N . ASP A 1 198 ? -15.624 6.365 -0.472 1.00 88.50 198 ASP A N 1
ATOM 1519 C CA . ASP A 1 198 ? -16.698 5.555 0.106 1.00 88.50 198 ASP A CA 1
ATOM 1520 C C . ASP A 1 198 ? -16.161 4.578 1.165 1.00 88.50 198 ASP A C 1
ATOM 1522 O O . ASP A 1 198 ? -16.756 4.435 2.230 1.00 88.50 198 ASP A O 1
ATOM 1526 N N . LEU A 1 199 ? -14.981 3.982 0.938 1.00 88.50 199 LEU A N 1
ATOM 1527 C CA . LEU A 1 199 ? -14.344 3.090 1.915 1.00 88.50 199 LEU A CA 1
ATOM 1528 C C . LEU A 1 199 ? -13.857 3.839 3.155 1.00 88.50 199 LEU A C 1
ATOM 1530 O O . LEU A 1 199 ? -13.910 3.305 4.255 1.00 88.50 199 LEU A O 1
ATOM 1534 N N . LYS A 1 200 ? -13.397 5.084 3.002 1.00 88.38 200 LYS A N 1
ATOM 1535 C CA . LYS A 1 200 ? -12.921 5.906 4.128 1.00 88.38 200 LYS A CA 1
ATOM 1536 C C . LYS A 1 200 ? -14.049 6.316 5.078 1.00 88.38 200 LYS A C 1
ATOM 1538 O O . LYS A 1 200 ? -13.770 6.715 6.208 1.00 88.38 200 LYS A O 1
ATOM 1543 N N . ARG A 1 201 ? -15.299 6.261 4.608 1.00 87.56 201 ARG A N 1
ATOM 1544 C CA . ARG A 1 201 ? -16.518 6.541 5.383 1.00 87.56 201 ARG A CA 1
ATOM 1545 C C . ARG A 1 201 ? -17.243 5.274 5.834 1.00 87.56 201 ARG A C 1
ATOM 1547 O O . ARG A 1 201 ? -18.081 5.347 6.726 1.00 87.56 201 ARG A O 1
ATOM 1554 N N . ASP A 1 202 ? -16.930 4.123 5.243 1.00 90.25 202 ASP A N 1
ATOM 1555 C CA . ASP A 1 202 ? -17.478 2.835 5.657 1.00 90.25 202 ASP A CA 1
ATOM 1556 C C . ASP A 1 202 ? -16.929 2.450 7.038 1.00 90.25 202 ASP A C 1
ATOM 1558 O O . ASP A 1 202 ? -15.753 2.117 7.204 1.00 90.25 202 ASP A O 1
ATOM 1562 N N . VAL A 1 203 ? -17.813 2.486 8.034 1.00 87.44 203 VAL A N 1
ATOM 1563 C CA . VAL A 1 203 ? -17.508 2.171 9.433 1.00 87.44 203 VAL A CA 1
ATOM 1564 C C . VAL A 1 203 ? -16.969 0.750 9.590 1.00 87.44 203 VAL A C 1
ATOM 1566 O O . VAL A 1 203 ? -15.958 0.561 10.261 1.00 87.44 203 VAL A O 1
ATOM 1569 N N . ALA A 1 204 ? -17.587 -0.244 8.947 1.00 88.19 204 ALA A N 1
ATOM 1570 C CA . ALA A 1 204 ? -17.216 -1.648 9.125 1.00 88.19 204 ALA A CA 1
ATOM 1571 C C . ALA A 1 204 ? -15.850 -1.951 8.492 1.00 88.19 204 ALA A C 1
ATOM 1573 O O . ALA A 1 204 ? -15.060 -2.755 9.000 1.00 88.19 204 ALA A O 1
ATOM 1574 N N . PHE A 1 205 ? -15.557 -1.298 7.368 1.00 91.50 205 PHE A N 1
ATOM 1575 C CA . PHE A 1 205 ? -14.235 -1.335 6.757 1.00 91.50 205 PHE A CA 1
ATOM 1576 C C . PHE A 1 205 ? -13.191 -0.633 7.636 1.00 91.50 205 PHE A C 1
ATOM 1578 O O . PHE A 1 205 ? -12.134 -1.208 7.920 1.00 91.50 205 PHE A O 1
ATOM 1585 N N . MET A 1 206 ? -13.485 0.591 8.081 1.00 91.06 206 MET A N 1
ATOM 1586 C CA . MET A 1 206 ? -12.555 1.400 8.863 1.00 91.06 206 MET A CA 1
ATOM 1587 C C . MET A 1 206 ? -12.245 0.769 10.216 1.00 91.06 206 MET A C 1
ATOM 1589 O O . MET A 1 206 ? -11.084 0.751 10.605 1.00 91.06 206 MET A O 1
ATOM 1593 N N . GLU A 1 207 ? -13.213 0.151 10.885 1.00 88.06 207 GLU A N 1
ATOM 1594 C CA . GLU A 1 207 ? -12.992 -0.623 12.110 1.00 88.06 207 GLU A CA 1
ATOM 1595 C C . GLU A 1 207 ? -11.903 -1.696 11.913 1.00 88.06 207 GLU A C 1
ATOM 1597 O O . GLU A 1 207 ? -10.937 -1.776 12.677 1.00 88.06 207 GLU A O 1
ATOM 1602 N N . LYS A 1 208 ? -11.981 -2.475 10.824 1.00 88.38 208 LYS A N 1
ATOM 1603 C CA . LYS A 1 208 ? -10.956 -3.479 10.479 1.00 88.38 208 LYS A CA 1
ATOM 1604 C C . LYS A 1 208 ? -9.606 -2.838 10.158 1.00 88.38 208 LYS A C 1
ATOM 1606 O O . LYS A 1 208 ? -8.565 -3.376 10.547 1.00 88.38 208 LYS A O 1
ATOM 1611 N N . ALA A 1 209 ? -9.605 -1.711 9.448 1.00 89.06 209 ALA A N 1
ATOM 1612 C CA . ALA A 1 209 ? -8.386 -0.994 9.090 1.00 89.06 209 ALA A CA 1
ATOM 1613 C C . ALA A 1 209 ? -7.675 -0.414 10.326 1.00 89.06 209 ALA A C 1
ATOM 1615 O O . ALA A 1 209 ? -6.473 -0.623 10.482 1.00 89.06 209 ALA A O 1
ATOM 1616 N N . LEU A 1 210 ? -8.411 0.237 11.232 1.00 89.56 210 LEU A N 1
ATOM 1617 C CA . LEU A 1 210 ? -7.898 0.866 12.456 1.00 89.56 210 LEU A CA 1
ATOM 1618 C C . LEU A 1 210 ? -7.337 -0.160 13.439 1.00 89.56 210 LEU A C 1
ATOM 1620 O O . LEU A 1 210 ? -6.283 0.065 14.035 1.00 89.56 210 LEU A O 1
ATOM 1624 N N . ARG A 1 211 ? -7.970 -1.334 13.533 1.00 85.62 211 ARG A N 1
ATOM 1625 C CA . ARG A 1 211 ? -7.454 -2.462 14.321 1.00 85.62 211 ARG A CA 1
ATOM 1626 C C . ARG A 1 211 ? -6.113 -2.987 13.812 1.00 85.62 211 ARG A C 1
ATOM 1628 O O . ARG A 1 211 ? -5.275 -3.419 14.607 1.00 85.62 211 ARG A O 1
ATOM 1635 N N . LYS A 1 212 ? -5.886 -2.960 12.494 1.00 84.94 212 LYS A N 1
ATOM 1636 C CA . LYS A 1 212 ? -4.582 -3.305 11.908 1.00 84.94 212 LYS A CA 1
ATOM 1637 C C . LYS A 1 212 ? -3.577 -2.167 12.087 1.00 84.94 212 LYS A C 1
ATOM 1639 O O . LYS A 1 212 ? -2.444 -2.432 12.494 1.00 84.94 212 LYS A O 1
ATOM 1644 N N . TYR A 1 213 ? -3.980 -0.936 11.778 1.00 86.62 213 TYR A N 1
ATOM 1645 C CA . TYR A 1 213 ? -3.122 0.243 11.747 1.00 86.62 213 TYR A CA 1
ATOM 1646 C C . TYR A 1 213 ? -3.858 1.497 12.239 1.00 86.62 213 TYR A C 1
ATOM 1648 O O . TYR A 1 213 ? -4.597 2.121 11.483 1.00 86.62 213 TYR A O 1
ATOM 1656 N N . GLY A 1 214 ? -3.619 1.920 13.480 1.00 86.62 214 GLY A N 1
ATOM 1657 C CA . GLY A 1 214 ? -4.350 3.038 14.090 1.00 86.62 214 GLY A CA 1
ATOM 1658 C C . GLY A 1 214 ? -4.149 4.373 13.379 1.00 86.62 214 GLY A C 1
ATOM 1659 O O . GLY A 1 214 ? -5.072 5.174 13.270 1.00 86.62 214 GLY A O 1
ATOM 1660 N N . LEU A 1 215 ? -2.976 4.587 12.777 1.00 87.25 215 LEU A N 1
ATOM 1661 C CA . LEU A 1 215 ? -2.688 5.791 11.987 1.00 87.25 215 LEU A CA 1
ATOM 1662 C C . LEU A 1 215 ? -3.525 5.891 10.699 1.00 87.25 215 LEU A C 1
ATOM 1664 O O . LEU A 1 215 ? -3.523 6.944 10.060 1.00 87.25 215 LEU A O 1
ATOM 1668 N N . ALA A 1 216 ? -4.277 4.843 10.336 1.00 88.12 216 ALA A N 1
ATOM 1669 C CA . ALA A 1 216 ? -5.300 4.920 9.298 1.00 88.12 216 ALA A CA 1
ATOM 1670 C C . ALA A 1 216 ? -6.398 5.950 9.637 1.00 88.12 216 ALA A C 1
ATOM 1672 O O . ALA A 1 216 ? -6.998 6.508 8.722 1.00 88.12 216 ALA A O 1
ATOM 1673 N N . LEU A 1 217 ? -6.593 6.292 10.920 1.00 89.44 217 LEU A N 1
ATOM 1674 C CA . LEU A 1 217 ? -7.544 7.319 11.365 1.00 89.44 217 LEU A CA 1
ATOM 1675 C C . LEU A 1 217 ? -7.331 8.668 10.668 1.00 89.44 217 LEU A C 1
ATOM 1677 O O . LEU A 1 217 ? -8.286 9.382 10.385 1.00 89.44 217 LEU A O 1
ATOM 1681 N N . ARG A 1 218 ? -6.082 8.993 10.319 1.00 87.75 218 ARG A N 1
ATOM 1682 C CA . ARG A 1 218 ? -5.731 10.227 9.612 1.00 87.75 218 ARG A CA 1
ATOM 1683 C C . ARG A 1 218 ? -6.454 10.398 8.280 1.00 87.75 218 ARG A C 1
ATOM 1685 O O . ARG A 1 218 ? -6.825 11.517 7.936 1.00 87.75 218 ARG A O 1
ATOM 1692 N N . ASP A 1 219 ? -6.544 9.325 7.499 1.00 86.12 219 ASP A N 1
ATOM 1693 C CA . ASP A 1 219 ? -7.130 9.367 6.157 1.00 86.12 219 ASP A CA 1
ATOM 1694 C C . ASP A 1 219 ? -8.626 8.984 6.186 1.00 86.12 219 ASP A C 1
ATOM 1696 O O . ASP A 1 219 ? -9.239 8.859 5.127 1.00 86.12 219 ASP A O 1
ATOM 1700 N N . ALA A 1 220 ? -9.210 8.784 7.373 1.00 88.44 220 ALA A N 1
ATOM 1701 C CA . ALA A 1 220 ? -10.614 8.438 7.551 1.00 88.44 220 ALA 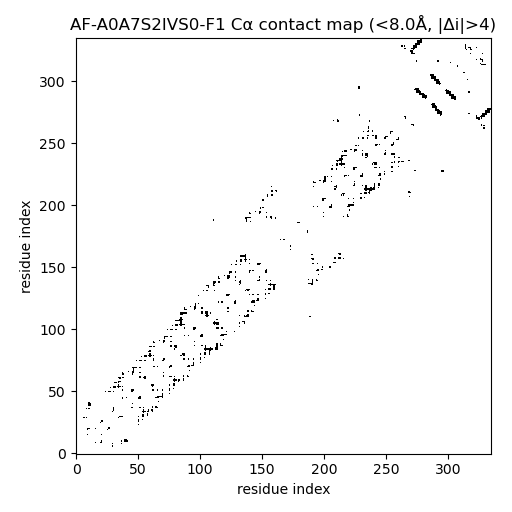A CA 1
ATOM 1702 C C . ALA A 1 220 ? -11.542 9.648 7.352 1.00 88.44 220 ALA A C 1
ATOM 1704 O O . ALA A 1 220 ? -11.149 10.801 7.557 1.00 88.44 220 ALA A O 1
ATOM 1705 N N . GLY A 1 221 ? -12.797 9.379 6.984 1.00 87.50 221 GLY A N 1
ATOM 1706 C CA . GLY A 1 221 ? -13.840 10.402 6.929 1.00 87.50 221 GLY A CA 1
ATOM 1707 C C . GLY A 1 221 ? -14.146 11.003 8.305 1.00 87.50 221 GLY A C 1
ATOM 1708 O O . GLY A 1 221 ? -13.867 10.396 9.338 1.00 87.50 221 GLY A O 1
ATOM 1709 N N . ASP A 1 222 ? -14.737 12.198 8.317 1.00 86.94 222 ASP A N 1
ATOM 1710 C CA . ASP A 1 222 ? -15.071 12.942 9.544 1.00 86.94 222 ASP A CA 1
ATOM 1711 C C . ASP A 1 222 ? -15.940 12.107 10.494 1.00 86.94 222 ASP A C 1
ATOM 1713 O O . ASP A 1 222 ? -15.655 12.046 11.685 1.00 86.94 222 ASP A O 1
ATOM 1717 N N . ASP A 1 223 ? -16.903 11.358 9.947 1.00 88.06 223 ASP A N 1
ATOM 1718 C CA . ASP A 1 223 ? -17.787 10.459 10.701 1.00 88.06 223 ASP A CA 1
ATOM 1719 C C . ASP A 1 223 ? -17.005 9.439 11.551 1.00 88.06 223 ASP A C 1
ATOM 1721 O O . ASP A 1 223 ? -17.385 9.119 12.676 1.00 88.06 223 ASP A O 1
ATOM 1725 N N . VAL A 1 224 ? -15.873 8.956 11.032 1.00 89.38 224 VAL A N 1
ATOM 1726 C CA . VAL A 1 224 ? -15.000 7.996 11.718 1.00 89.38 224 VAL A CA 1
ATOM 1727 C C . VAL A 1 224 ? -14.079 8.701 12.713 1.00 89.38 224 VAL A C 1
ATOM 1729 O O . VAL A 1 224 ? -13.835 8.178 13.798 1.00 89.38 224 VAL A O 1
ATOM 1732 N N . ARG A 1 225 ? -13.589 9.900 12.381 1.00 90.38 225 ARG A N 1
ATOM 1733 C CA . ARG A 1 225 ? -12.693 10.689 13.249 1.00 90.38 225 ARG A CA 1
ATOM 1734 C C . ARG A 1 225 ? -13.400 11.293 14.462 1.00 90.38 225 ARG A C 1
ATOM 1736 O O . ARG A 1 225 ? -12.742 11.525 15.474 1.00 90.38 225 ARG A O 1
ATOM 1743 N N . CYS A 1 226 ? -14.710 11.505 14.368 1.00 90.44 226 CYS A N 1
ATOM 1744 C CA . CYS A 1 226 ? -15.573 11.931 15.470 1.00 90.44 226 CYS A CA 1
ATOM 1745 C C . CYS A 1 226 ? -16.196 10.751 16.238 1.00 90.44 226 CYS A C 1
ATOM 1747 O O . CYS A 1 226 ? -16.907 10.967 17.217 1.00 90.44 226 CYS A O 1
ATOM 1749 N N . SER A 1 227 ? -15.966 9.503 15.814 1.00 89.81 227 SER A N 1
ATOM 1750 C CA . SER A 1 227 ? -16.491 8.326 16.509 1.00 89.81 227 SER A CA 1
ATOM 1751 C C . SER A 1 227 ? -15.564 7.925 17.653 1.00 89.81 227 SER A C 1
ATOM 1753 O O . SER A 1 227 ? -14.456 7.437 17.427 1.00 89.81 227 SER A O 1
ATOM 1755 N N . ARG A 1 228 ? -16.041 8.093 18.892 1.00 86.69 228 ARG A N 1
ATOM 1756 C CA . ARG A 1 228 ? -15.303 7.747 20.119 1.00 86.69 228 ARG A CA 1
ATOM 1757 C C . ARG A 1 228 ? -14.757 6.309 20.084 1.00 86.69 228 ARG A C 1
ATOM 1759 O O . ARG A 1 228 ? -13.581 6.104 20.372 1.00 86.69 228 ARG A O 1
ATOM 1766 N N . ASP A 1 229 ? -15.565 5.345 19.642 1.00 83.94 229 ASP A N 1
ATOM 1767 C CA . ASP A 1 229 ? -15.225 3.911 19.590 1.00 83.94 229 ASP A CA 1
ATOM 1768 C C . ASP A 1 229 ? -14.111 3.616 18.587 1.00 83.94 229 ASP A C 1
ATOM 1770 O O . ASP A 1 229 ? -13.147 2.915 18.893 1.00 83.94 229 ASP A O 1
ATOM 1774 N N . LEU A 1 230 ? -14.232 4.165 17.375 1.00 87.81 230 LEU A N 1
ATOM 1775 C CA . LEU A 1 230 ? -13.253 3.943 16.313 1.00 87.81 230 LEU A CA 1
ATOM 1776 C C . LEU A 1 230 ? -11.934 4.641 16.643 1.00 87.81 230 LEU A C 1
ATOM 1778 O O . LEU A 1 230 ? -10.865 4.076 16.408 1.00 87.81 230 LEU A O 1
ATOM 1782 N N . VAL A 1 231 ? -11.996 5.835 17.239 1.00 90.06 231 VAL A N 1
ATOM 1783 C CA . VAL A 1 231 ? -10.811 6.522 17.759 1.00 90.06 231 VAL A CA 1
ATOM 1784 C C . VAL A 1 231 ? -10.156 5.686 18.851 1.00 90.06 231 VAL A C 1
ATOM 1786 O O . VAL A 1 231 ? -8.944 5.490 18.801 1.00 90.06 231 VAL A O 1
ATOM 1789 N N . PHE A 1 232 ? -10.920 5.128 19.790 1.00 86.69 232 PHE A N 1
ATOM 1790 C CA . PHE A 1 232 ? -10.355 4.252 20.810 1.00 86.69 232 PHE A CA 1
ATOM 1791 C C . PHE A 1 232 ? -9.646 3.037 20.197 1.00 86.69 232 PHE A C 1
ATOM 1793 O O . PHE A 1 232 ? -8.502 2.756 20.550 1.00 86.69 232 PHE A O 1
ATOM 1800 N N . GLU A 1 233 ? -10.279 2.346 19.246 1.00 85.38 233 GLU A N 1
ATOM 1801 C CA . GLU A 1 233 ? -9.678 1.205 18.537 1.00 85.38 233 GLU A CA 1
ATOM 1802 C C . GLU A 1 233 ? -8.382 1.603 17.805 1.00 85.38 233 GLU A C 1
ATOM 1804 O O . GLU A 1 233 ? -7.393 0.862 17.803 1.00 85.38 233 GLU A O 1
ATOM 1809 N N . ALA A 1 234 ? -8.345 2.810 17.236 1.00 89.06 234 ALA A N 1
ATOM 1810 C CA . ALA A 1 234 ? -7.158 3.367 16.601 1.00 89.06 234 ALA A CA 1
ATOM 1811 C C . ALA A 1 234 ? -6.026 3.626 17.607 1.00 89.06 234 ALA A C 1
ATOM 1813 O O . ALA A 1 234 ? -4.891 3.207 17.378 1.00 89.06 234 ALA A O 1
ATOM 1814 N N . VAL A 1 235 ? -6.327 4.283 18.731 1.00 88.69 235 VAL A N 1
ATOM 1815 C CA . VAL A 1 235 ? -5.350 4.577 19.796 1.00 88.69 235 VAL A CA 1
ATOM 1816 C C . VAL A 1 235 ? -4.834 3.286 20.421 1.00 88.69 235 VAL A C 1
ATOM 1818 O O . VAL A 1 235 ? -3.643 3.158 20.704 1.00 88.69 235 VAL A O 1
ATOM 1821 N N . ARG A 1 236 ? -5.708 2.291 20.570 1.00 83.62 236 ARG A N 1
ATOM 1822 C CA . ARG A 1 236 ? -5.365 0.973 21.097 1.00 83.62 236 ARG A CA 1
ATOM 1823 C C . ARG A 1 236 ? -4.354 0.246 20.225 1.00 83.62 236 ARG A C 1
ATOM 1825 O O . ARG A 1 236 ? -3.449 -0.402 20.747 1.00 83.62 236 ARG A O 1
ATOM 1832 N N . SER A 1 237 ? -4.487 0.338 18.905 1.00 81.94 237 SER A N 1
ATOM 1833 C CA . SER A 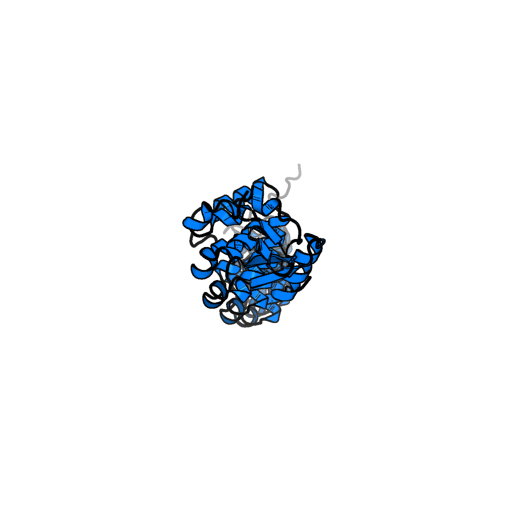1 237 ? -3.535 -0.294 17.991 1.00 81.94 237 SER A CA 1
ATOM 1834 C C . SER A 1 237 ? -2.271 0.549 17.789 1.00 81.94 237 SER A C 1
ATOM 1836 O O . SER A 1 237 ? -1.189 0.005 17.550 1.00 81.94 237 SER A O 1
ATOM 1838 N N . THR A 1 238 ? -2.378 1.879 17.850 1.00 84.88 238 THR A N 1
ATOM 1839 C CA . THR A 1 238 ? -1.261 2.824 17.751 1.00 84.88 238 THR A CA 1
ATOM 1840 C C . THR A 1 238 ? -1.576 4.087 18.547 1.00 84.88 238 THR A C 1
ATOM 1842 O O . THR A 1 238 ? -2.356 4.919 18.099 1.00 84.88 238 THR A O 1
ATOM 1845 N N . CYS A 1 239 ? -0.925 4.257 19.699 1.00 85.50 239 CYS A N 1
ATOM 1846 C CA . CYS A 1 239 ? -1.162 5.356 20.640 1.00 85.50 239 CYS A CA 1
ATOM 1847 C C . CYS A 1 239 ? -1.155 6.749 19.993 1.00 85.50 239 CYS A C 1
ATOM 1849 O O . CYS A 1 239 ? -1.940 7.622 20.354 1.00 85.50 239 CYS A O 1
ATOM 1851 N N . GLU A 1 240 ? -0.275 6.961 19.015 1.00 86.06 240 GLU A N 1
ATOM 1852 C CA . GLU A 1 240 ? -0.138 8.234 18.310 1.00 86.06 240 GLU A CA 1
ATOM 1853 C C . GLU A 1 240 ? -1.329 8.558 17.396 1.00 86.06 240 GLU A C 1
ATOM 1855 O O . GLU A 1 240 ? -1.414 9.677 16.903 1.00 86.06 240 GLU A O 1
ATOM 1860 N N . ALA A 1 241 ? -2.267 7.629 17.185 1.00 89.00 241 ALA A N 1
ATOM 1861 C CA . ALA A 1 241 ? -3.458 7.858 16.373 1.00 89.00 241 ALA A CA 1
ATOM 1862 C C . ALA A 1 241 ? -4.373 8.955 16.937 1.00 89.00 241 ALA A C 1
ATOM 1864 O O . ALA A 1 241 ? -5.045 9.618 16.149 1.00 89.00 241 ALA A O 1
ATOM 1865 N N . LEU A 1 242 ? -4.364 9.194 18.259 1.00 91.00 242 LEU A N 1
ATOM 1866 C CA . LEU A 1 242 ? -5.228 10.192 18.904 1.00 91.00 242 LEU A CA 1
ATOM 1867 C C . LEU A 1 242 ? -5.059 11.585 18.286 1.00 91.00 242 LEU A C 1
ATOM 1869 O O . LEU A 1 242 ? -6.034 12.313 18.159 1.00 91.00 242 LEU A O 1
ATOM 1873 N N . GLU A 1 243 ? -3.851 11.937 17.825 1.00 89.44 243 GLU A N 1
ATOM 1874 C CA . GLU A 1 243 ? -3.575 13.248 17.214 1.00 89.44 243 GLU A CA 1
ATOM 1875 C C . GLU A 1 243 ? -4.379 13.514 15.927 1.00 89.44 243 GLU A C 1
ATOM 1877 O O . GLU A 1 243 ? -4.440 14.651 15.459 1.00 89.44 243 GLU A O 1
ATOM 1882 N N . PHE A 1 244 ? -4.978 12.471 15.344 1.00 89.12 244 PHE A N 1
ATOM 1883 C CA . PHE A 1 244 ? -5.793 12.542 14.133 1.00 89.12 244 PHE A CA 1
ATOM 1884 C C . PHE A 1 244 ? -7.301 12.455 14.387 1.00 89.12 244 PHE A C 1
ATOM 1886 O O . PHE A 1 244 ? -8.072 12.583 13.432 1.00 89.12 244 PHE A O 1
ATOM 1893 N N . ALA A 1 245 ? -7.720 12.243 15.636 1.00 91.50 245 ALA A N 1
ATOM 1894 C CA . ALA A 1 245 ? -9.121 12.312 16.030 1.00 91.50 245 ALA A CA 1
ATOM 1895 C C . ALA A 1 245 ? -9.658 13.745 15.911 1.00 91.50 245 ALA A C 1
ATOM 1897 O O . ALA A 1 245 ? -8.887 14.705 15.788 1.00 91.50 245 ALA A O 1
ATOM 1898 N N . ASP A 1 246 ? -10.979 13.894 15.962 1.00 92.38 246 ASP A N 1
ATOM 1899 C CA . ASP A 1 246 ? -11.594 15.212 16.098 1.00 92.38 246 ASP A CA 1
ATOM 1900 C C . ASP A 1 246 ? -11.108 15.942 17.364 1.00 92.38 246 ASP A C 1
ATOM 1902 O O . ASP A 1 246 ? -10.744 15.310 18.359 1.00 92.38 246 ASP A O 1
ATOM 1906 N N . PHE A 1 247 ? -11.071 17.276 17.312 1.00 88.75 247 PHE A N 1
ATOM 1907 C CA . PHE A 1 247 ? -10.521 18.118 18.375 1.00 88.75 247 PHE A CA 1
ATOM 1908 C C . PHE A 1 247 ? -11.159 17.835 19.741 1.00 88.75 247 PHE A C 1
ATOM 1910 O O . PHE A 1 247 ? -10.446 17.787 20.747 1.00 88.75 247 PHE A O 1
ATOM 1917 N N . ASP A 1 248 ? -12.469 17.581 19.770 1.00 88.50 248 ASP A N 1
ATOM 1918 C CA . ASP A 1 248 ? -13.194 17.318 21.014 1.00 88.50 248 ASP A CA 1
ATOM 1919 C C . ASP A 1 248 ? -12.755 15.992 21.658 1.00 88.50 248 ASP A C 1
ATOM 1921 O O . ASP A 1 248 ? -12.628 15.894 22.880 1.00 88.50 248 ASP A O 1
ATOM 1925 N N . LEU A 1 249 ? -12.431 14.987 20.837 1.00 90.69 249 LEU A N 1
ATOM 1926 C CA . LEU A 1 249 ? -11.983 13.670 21.295 1.00 90.69 249 LEU A CA 1
ATOM 1927 C C . LEU A 1 249 ? -10.500 13.634 21.675 1.00 90.69 249 LEU A C 1
ATOM 1929 O O . LEU A 1 249 ? -10.099 12.813 22.498 1.00 90.69 249 LEU A O 1
ATOM 1933 N N . GLN A 1 250 ? -9.673 14.535 21.139 1.00 90.94 250 GLN A N 1
ATOM 1934 C CA . GLN A 1 250 ? -8.254 14.622 21.513 1.00 90.94 250 GLN A CA 1
ATOM 1935 C C . GLN A 1 250 ? -8.055 14.928 23.004 1.00 90.94 250 GLN A C 1
ATOM 1937 O O . GLN A 1 250 ? -7.065 14.502 23.603 1.00 90.94 250 GLN A O 1
ATOM 1942 N N . CYS A 1 251 ? -9.000 15.654 23.604 1.00 87.31 251 CYS A N 1
ATOM 1943 C CA . CYS A 1 251 ? -8.980 16.010 25.021 1.00 87.31 251 CYS A CA 1
ATOM 1944 C C . CYS A 1 251 ? -9.750 15.019 25.907 1.00 87.31 251 CYS A C 1
ATOM 1946 O O . CYS A 1 251 ? -9.809 15.223 27.120 1.00 87.31 251 CYS A O 1
ATOM 1948 N N . ASP A 1 252 ? -10.339 13.967 25.332 1.00 87.19 252 ASP A N 1
ATOM 1949 C CA . ASP A 1 252 ? -11.123 12.989 26.081 1.00 87.19 252 ASP A CA 1
ATOM 1950 C C . ASP A 1 252 ? -10.213 12.231 27.066 1.00 87.19 252 ASP A C 1
ATOM 1952 O O . ASP A 1 252 ? -9.233 11.609 26.633 1.00 87.19 252 ASP A O 1
ATOM 1956 N N . PRO A 1 253 ? -10.497 12.268 28.383 1.00 83.94 253 PRO A N 1
ATOM 1957 C CA . PRO A 1 253 ? -9.683 11.601 29.392 1.00 83.94 253 PRO A CA 1
ATOM 1958 C C . PRO A 1 253 ? -9.529 10.096 29.167 1.00 83.94 253 PRO A C 1
ATOM 1960 O O . PRO A 1 253 ? -8.480 9.549 29.502 1.00 83.94 253 PRO A O 1
ATOM 1963 N N . ASP A 1 254 ? -10.542 9.431 28.610 1.00 81.50 254 ASP A N 1
ATOM 1964 C CA . ASP A 1 254 ? -10.580 7.972 28.457 1.00 81.50 254 ASP A CA 1
ATOM 1965 C C . ASP A 1 254 ? -9.862 7.502 27.190 1.00 81.50 254 ASP A C 1
ATOM 1967 O O . ASP A 1 254 ? -9.373 6.373 27.133 1.00 81.50 254 ASP A O 1
ATOM 1971 N N . LEU A 1 255 ? -9.725 8.388 26.201 1.00 85.44 255 LEU A N 1
ATOM 1972 C CA . LEU A 1 255 ? -8.979 8.126 24.969 1.00 85.44 255 LEU A CA 1
ATOM 1973 C C . LEU A 1 255 ? -7.478 8.413 25.106 1.00 85.44 255 LEU A C 1
ATOM 1975 O O . LEU A 1 255 ? -6.720 8.162 24.168 1.00 85.44 255 LEU A O 1
ATOM 1979 N N . GLN A 1 256 ? -7.022 8.920 26.259 1.00 88.06 256 GLN A N 1
ATOM 1980 C CA . GLN A 1 256 ? -5.613 9.250 26.459 1.00 88.06 256 GLN A CA 1
ATOM 1981 C C . GLN A 1 256 ? -4.724 7.999 26.352 1.00 88.06 256 GLN A C 1
ATOM 1983 O O . GLN A 1 256 ? -5.039 6.975 26.968 1.00 88.06 256 GLN A O 1
ATOM 1988 N N . PRO A 1 257 ? -3.576 8.069 25.646 1.00 84.44 257 PRO A N 1
ATOM 1989 C CA . PRO A 1 257 ? -2.745 6.902 25.361 1.00 84.44 257 PRO A CA 1
ATOM 1990 C C . PRO A 1 257 ? -2.349 6.077 26.584 1.00 84.44 257 PRO A C 1
ATOM 1992 O O . PRO A 1 257 ? -2.327 4.856 26.499 1.00 84.44 257 PRO A O 1
ATOM 1995 N N . ASP A 1 258 ? -2.082 6.716 27.724 1.00 82.38 258 ASP A N 1
ATOM 1996 C CA . ASP A 1 258 ? -1.705 6.022 28.961 1.00 82.38 258 ASP A CA 1
ATOM 1997 C C . ASP A 1 258 ? -2.841 5.144 29.505 1.00 82.38 258 ASP A C 1
ATOM 1999 O O . ASP A 1 258 ? -2.596 4.062 30.041 1.00 82.38 258 ASP A O 1
ATOM 2003 N N . ARG A 1 259 ? -4.096 5.578 29.327 1.00 78.06 259 ARG A N 1
ATOM 2004 C CA . ARG A 1 259 ? -5.279 4.803 29.716 1.00 78.06 259 ARG A CA 1
ATOM 2005 C C . ARG A 1 259 ? -5.555 3.698 28.712 1.00 78.06 259 ARG A C 1
ATOM 2007 O O . ARG A 1 259 ? -5.689 2.540 29.100 1.00 78.06 259 ARG A O 1
ATOM 2014 N N . VAL A 1 260 ? -5.546 4.022 27.421 1.00 77.88 260 VAL A N 1
ATOM 2015 C CA . VAL A 1 260 ? -5.812 3.045 26.358 1.00 77.88 260 VAL A CA 1
ATOM 2016 C C . VAL A 1 260 ? -4.727 1.960 26.301 1.00 77.88 260 VAL A C 1
ATOM 2018 O O . VAL A 1 260 ? -5.040 0.788 26.104 1.00 77.88 260 VAL A O 1
ATOM 2021 N N . ALA A 1 261 ? -3.459 2.297 26.551 1.00 68.38 261 ALA A N 1
ATOM 2022 C CA . ALA A 1 261 ? -2.362 1.330 26.592 1.00 68.38 261 ALA A CA 1
ATOM 2023 C C . ALA A 1 261 ? -2.491 0.336 27.755 1.00 68.38 261 ALA A C 1
ATOM 2025 O O . ALA A 1 261 ? -1.992 -0.782 27.657 1.00 68.38 261 ALA A O 1
ATOM 2026 N N . SER A 1 262 ? -3.186 0.693 28.839 1.00 64.38 262 SER A N 1
ATOM 2027 C CA . SER A 1 262 ? -3.500 -0.253 29.919 1.00 64.38 262 SER A CA 1
ATOM 2028 C C . SER A 1 262 ? -4.584 -1.270 29.521 1.00 64.38 262 SER A C 1
ATOM 2030 O O . SER A 1 262 ? -4.677 -2.346 30.114 1.00 64.38 262 SER A O 1
ATOM 2032 N N . ASN A 1 263 ? -5.307 -1.015 28.423 1.00 63.69 263 ASN A N 1
ATOM 2033 C CA . ASN A 1 263 ? -6.382 -1.857 27.898 1.00 63.69 263 ASN A CA 1
ATOM 2034 C C . ASN A 1 263 ? -5.855 -2.943 26.945 1.00 63.69 263 ASN A C 1
ATOM 2036 O O . ASN A 1 263 ? -6.410 -3.195 25.878 1.00 63.69 263 ASN A O 1
ATOM 2040 N N . CYS A 1 264 ? -4.791 -3.641 27.356 1.00 56.09 264 CYS A N 1
ATOM 2041 C CA . CYS A 1 264 ? -4.122 -4.704 26.594 1.00 56.09 264 CYS A CA 1
ATOM 2042 C C . CYS A 1 264 ? -4.899 -6.039 26.512 1.00 56.09 264 CYS A C 1
ATOM 2044 O O . CYS A 1 264 ? -4.351 -7.021 26.017 1.00 56.09 264 CYS A O 1
ATOM 2046 N N . VAL A 1 265 ? -6.145 -6.123 27.006 1.00 57.16 265 VAL A N 1
ATOM 2047 C CA . VAL A 1 265 ? -6.893 -7.396 27.177 1.00 57.16 265 VAL A CA 1
ATOM 2048 C C . VAL A 1 265 ? -7.012 -8.204 25.874 1.00 57.16 265 VAL A C 1
ATOM 2050 O O . VAL A 1 265 ? -7.074 -9.428 25.894 1.00 57.16 265 VAL A O 1
ATOM 2053 N N . ALA A 1 266 ? -6.991 -7.519 24.735 1.00 61.12 266 ALA A N 1
ATOM 2054 C CA . ALA A 1 266 ? -7.041 -8.103 23.403 1.00 61.12 266 ALA A CA 1
ATOM 2055 C C . ALA A 1 266 ? -5.809 -7.650 22.615 1.00 61.12 266 ALA A C 1
ATOM 2057 O O . ALA A 1 266 ? -5.519 -6.449 22.578 1.00 61.12 266 ALA A O 1
ATOM 2058 N N . GLY A 1 267 ? -5.084 -8.608 22.029 1.00 60.25 267 GLY A N 1
ATOM 2059 C CA . GLY A 1 267 ? -3.928 -8.338 21.175 1.00 60.25 267 GLY A CA 1
ATOM 2060 C C . GLY A 1 267 ? -4.302 -7.574 19.894 1.00 60.25 267 GLY A C 1
ATOM 2061 O O . GLY A 1 267 ? -5.486 -7.378 19.610 1.00 60.25 267 GLY A O 1
ATOM 2062 N N . PRO A 1 268 ? -3.311 -7.143 19.091 1.00 59.78 268 PRO A N 1
ATOM 2063 C CA . PRO A 1 268 ? -3.560 -6.369 17.876 1.00 59.78 268 PRO A CA 1
ATOM 2064 C C . PRO A 1 268 ? -4.534 -7.089 16.935 1.00 59.78 268 PRO A C 1
ATOM 2066 O O . PRO A 1 268 ? -4.322 -8.255 16.608 1.00 59.78 268 PRO A O 1
ATOM 2069 N N . GLY A 1 269 ? -5.578 -6.398 16.472 1.00 64.12 269 GLY A N 1
ATOM 2070 C CA . GLY A 1 269 ? -6.555 -6.964 15.537 1.00 64.12 269 GLY A CA 1
ATOM 2071 C C . GLY A 1 269 ? -7.780 -7.636 16.168 1.00 64.12 269 GLY A C 1
ATOM 2072 O O . GLY A 1 269 ? -8.708 -7.962 15.432 1.00 64.12 269 GLY A O 1
ATOM 2073 N N . VAL A 1 270 ? -7.804 -7.842 17.488 1.00 71.88 270 VAL A N 1
ATOM 2074 C CA . VAL A 1 270 ? -8.904 -8.533 18.180 1.00 71.88 270 VAL A CA 1
ATOM 2075 C C . VAL A 1 270 ? -9.979 -7.536 18.616 1.00 71.88 270 VAL A C 1
ATOM 2077 O O . VAL A 1 270 ? -9.659 -6.498 19.191 1.00 71.88 270 VAL A O 1
ATOM 2080 N N . ALA A 1 271 ? -11.249 -7.862 18.361 1.00 70.19 271 ALA A N 1
ATOM 2081 C CA . ALA A 1 271 ? -12.383 -7.053 18.795 1.00 70.19 271 ALA A CA 1
ATOM 2082 C C . ALA A 1 271 ? -12.546 -7.131 20.318 1.00 70.19 271 ALA A C 1
ATOM 2084 O O . ALA A 1 271 ? -12.640 -8.219 20.886 1.00 70.19 271 ALA A O 1
ATOM 2085 N N . ALA A 1 272 ? -12.570 -5.974 20.975 1.00 74.81 272 ALA A N 1
ATOM 2086 C CA . ALA A 1 272 ? -12.892 -5.879 22.391 1.00 74.81 272 ALA A CA 1
ATOM 2087 C C . ALA A 1 272 ? -13.553 -4.525 22.674 1.00 74.81 272 ALA A C 1
ATOM 2089 O O . ALA A 1 272 ? -12.841 -3.569 23.006 1.00 74.81 272 ALA A O 1
ATOM 2090 N N . PRO A 1 273 ? -14.887 -4.426 22.516 1.00 75.06 273 PRO A N 1
ATOM 2091 C CA . PRO A 1 273 ? -15.596 -3.171 22.677 1.00 75.06 273 PRO A CA 1
ATOM 2092 C C . PRO A 1 273 ? -15.523 -2.701 24.126 1.00 75.06 273 PRO A C 1
ATOM 2094 O O . PRO A 1 273 ? -15.450 -3.506 25.065 1.00 75.06 273 PRO A O 1
ATOM 2097 N N . ILE A 1 274 ? -15.553 -1.382 24.289 1.00 78.31 274 ILE A N 1
ATOM 2098 C CA . ILE A 1 274 ? -15.667 -0.770 25.603 1.00 78.31 274 ILE A CA 1
ATOM 2099 C C . ILE A 1 274 ? -17.126 -0.671 25.993 1.00 78.31 274 ILE A C 1
ATOM 2101 O O . ILE A 1 274 ? -17.971 -0.217 25.218 1.00 78.31 274 ILE A O 1
ATOM 2105 N N . VAL A 1 275 ? -17.385 -1.058 27.231 1.00 84.50 275 VAL A N 1
ATOM 2106 C CA . VAL A 1 275 ? -18.679 -0.941 27.865 1.00 84.50 275 VAL A CA 1
ATOM 2107 C C . VAL A 1 275 ? -18.491 -0.210 29.185 1.00 84.50 275 VAL A C 1
ATOM 2109 O O . VAL A 1 275 ? -17.789 -0.680 30.081 1.00 84.50 275 VAL A O 1
ATOM 2112 N N . ASP A 1 276 ? -19.119 0.954 29.280 1.00 85.12 276 ASP A N 1
ATOM 2113 C CA . ASP A 1 276 ? -19.269 1.699 30.516 1.00 85.12 276 ASP A CA 1
ATOM 2114 C C . ASP A 1 276 ? -20.199 0.931 31.455 1.00 85.12 276 ASP A C 1
ATOM 2116 O O . ASP A 1 276 ? -21.282 0.477 31.082 1.00 85.12 276 ASP A O 1
ATOM 2120 N N . VAL A 1 277 ? -19.759 0.768 32.692 1.00 87.44 277 VAL A N 1
ATOM 2121 C CA . VAL A 1 277 ? -20.458 0.068 33.759 1.00 87.44 277 VAL A CA 1
ATOM 2122 C C . VAL A 1 277 ? -20.781 1.091 34.832 1.00 87.44 277 VAL A C 1
ATOM 2124 O O . VAL A 1 277 ? -19.890 1.637 35.487 1.00 87.44 277 VAL A O 1
ATOM 2127 N N . ALA A 1 278 ? -22.073 1.342 35.021 1.00 86.00 278 ALA A N 1
ATOM 2128 C CA . ALA A 1 278 ? -22.553 2.187 36.099 1.00 86.00 278 ALA A CA 1
ATOM 2129 C C . ALA A 1 278 ? -22.420 1.479 37.454 1.00 86.00 278 ALA A C 1
ATOM 2131 O O . ALA A 1 278 ? -22.364 0.248 37.542 1.00 86.00 278 ALA A O 1
ATOM 2132 N N . VAL A 1 279 ? -22.434 2.269 38.529 1.00 84.75 279 VAL A N 1
ATOM 2133 C CA . VAL A 1 279 ? -22.420 1.748 39.901 1.00 84.75 279 VAL A CA 1
ATOM 2134 C C . VAL A 1 279 ? -23.596 0.772 40.103 1.00 84.75 279 VAL A C 1
ATOM 2136 O O . VAL A 1 279 ? -24.743 1.166 39.873 1.00 84.75 279 VAL A O 1
ATOM 2139 N N . PRO A 1 280 ? -23.343 -0.481 40.536 1.00 87.06 280 PRO A N 1
ATOM 2140 C CA . PRO A 1 280 ? -24.394 -1.462 40.787 1.00 87.06 280 PRO A CA 1
ATOM 2141 C C . PRO A 1 280 ? -25.395 -0.988 41.843 1.00 87.06 280 PRO A C 1
ATOM 2143 O O . PRO A 1 280 ? -25.014 -0.416 42.866 1.00 87.06 280 PRO A O 1
ATOM 2146 N N . THR A 1 281 ? -26.674 -1.292 41.637 1.00 89.25 281 THR A N 1
ATOM 2147 C CA . THR A 1 281 ? -27.757 -0.984 42.581 1.00 89.25 281 THR A CA 1
ATOM 2148 C C . THR A 1 281 ? -28.446 -2.257 43.053 1.00 89.25 281 THR A C 1
ATOM 2150 O O . THR A 1 281 ? -28.660 -3.170 42.262 1.00 89.25 281 THR A O 1
ATOM 2153 N N . LEU A 1 282 ? -28.817 -2.330 44.333 1.00 89.50 282 LEU A N 1
ATOM 2154 C CA . LEU A 1 282 ? -29.572 -3.466 44.860 1.00 89.50 282 LEU A CA 1
ATOM 2155 C C . LEU A 1 282 ? -31.058 -3.314 44.505 1.00 89.50 282 LEU A C 1
ATOM 2157 O O . LEU A 1 282 ? -31.704 -2.347 44.917 1.00 89.50 282 LEU A O 1
ATOM 2161 N N . ALA A 1 283 ? -31.586 -4.268 43.750 1.00 88.00 283 ALA A N 1
ATOM 2162 C CA . ALA A 1 283 ? -32.984 -4.328 43.366 1.00 88.00 283 ALA A CA 1
ATOM 2163 C C . ALA A 1 283 ? -33.874 -4.820 44.529 1.00 88.00 283 ALA A C 1
ATOM 2165 O O . ALA A 1 283 ? -33.393 -5.485 45.454 1.00 88.00 283 ALA A O 1
ATOM 2166 N N . PRO A 1 284 ? -35.190 -4.524 44.508 1.00 86.62 284 PRO A N 1
ATOM 2167 C CA . PRO A 1 284 ? -36.115 -4.912 45.579 1.00 86.62 284 PRO A CA 1
ATOM 2168 C C . PRO A 1 284 ? -36.246 -6.426 45.800 1.00 86.62 284 PRO A C 1
ATOM 2170 O O . PRO A 1 284 ? -36.663 -6.853 46.873 1.00 86.62 284 PRO A O 1
ATOM 2173 N N . ASP A 1 285 ? -35.910 -7.232 44.794 1.00 88.31 285 ASP A N 1
ATOM 2174 C CA . ASP A 1 285 ? -35.909 -8.697 44.839 1.00 88.31 285 ASP A CA 1
ATOM 2175 C C . ASP A 1 285 ? -34.615 -9.287 45.438 1.00 88.31 285 ASP A C 1
ATOM 2177 O O . ASP A 1 285 ? -34.477 -10.506 45.537 1.00 88.31 285 ASP A O 1
ATOM 2181 N N . GLY A 1 286 ? -33.681 -8.431 45.869 1.00 88.00 286 GLY A N 1
ATOM 2182 C CA . GLY A 1 286 ? -32.409 -8.822 46.472 1.00 88.00 286 GLY A CA 1
ATOM 2183 C C . GLY A 1 286 ? -31.291 -9.103 45.468 1.00 88.00 286 GLY A C 1
ATOM 2184 O O . GLY A 1 286 ? -30.244 -9.602 45.878 1.00 88.00 286 GLY A O 1
ATOM 2185 N N . ARG A 1 287 ? -31.481 -8.796 44.178 1.00 91.88 287 ARG A N 1
ATOM 2186 C CA . ARG A 1 287 ? -30.466 -8.968 43.125 1.00 91.88 287 ARG A CA 1
ATOM 2187 C C . ARG A 1 287 ? -29.681 -7.677 42.877 1.00 91.88 287 ARG A C 1
ATOM 2189 O O . ARG A 1 287 ? -30.116 -6.587 43.237 1.00 91.88 287 ARG A O 1
ATOM 2196 N N . LEU A 1 288 ? -28.493 -7.796 42.293 1.00 89.88 288 LEU A N 1
ATOM 2197 C CA . LEU A 1 288 ? -27.674 -6.668 41.851 1.00 89.88 288 LEU A CA 1
ATOM 2198 C C . LEU A 1 288 ? -28.046 -6.297 40.416 1.00 89.88 288 LEU A C 1
ATOM 2200 O O . LEU A 1 288 ? -27.765 -7.054 39.488 1.00 89.88 288 LEU A O 1
ATOM 2204 N N . ASP A 1 289 ? -28.619 -5.114 40.236 1.00 91.19 289 ASP A N 1
ATOM 2205 C CA . ASP A 1 289 ? -28.837 -4.513 38.926 1.00 91.19 289 ASP A CA 1
ATOM 2206 C C . ASP A 1 289 ? -27.618 -3.681 38.534 1.00 91.19 289 ASP A C 1
ATOM 2208 O O . ASP A 1 289 ? -27.235 -2.734 39.225 1.00 91.19 289 ASP A O 1
ATOM 2212 N N . VAL A 1 290 ? -27.030 -4.020 37.392 1.00 91.12 290 VAL A N 1
ATOM 2213 C CA . VAL A 1 290 ? -25.909 -3.305 36.787 1.00 91.12 290 VAL A CA 1
ATOM 2214 C C . VAL A 1 290 ? -26.379 -2.733 35.459 1.00 91.12 290 VAL A C 1
ATOM 2216 O O . VAL A 1 290 ? -26.887 -3.457 34.601 1.00 91.12 290 VAL A O 1
ATOM 2219 N N . VAL A 1 291 ? -26.233 -1.421 35.290 1.00 90.00 291 VAL A N 1
ATOM 2220 C CA . VAL A 1 291 ? -26.484 -0.768 34.003 1.00 90.00 291 VAL 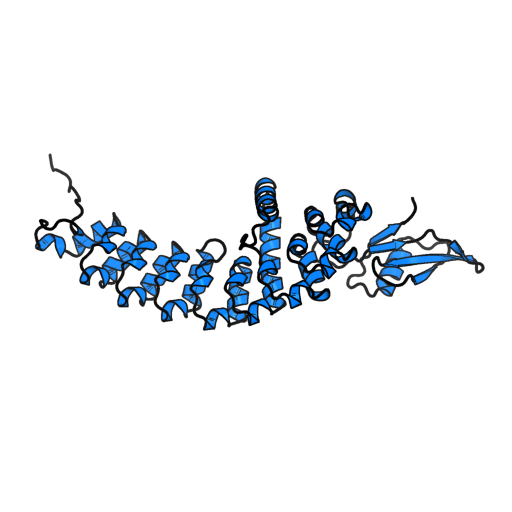A CA 1
ATOM 2221 C C . VAL A 1 291 ? -25.171 -0.712 33.244 1.00 90.00 291 VAL A C 1
ATOM 2223 O O . VAL A 1 291 ? -24.171 -0.215 33.762 1.00 90.00 291 VAL A O 1
ATOM 2226 N N . VAL A 1 292 ? -25.191 -1.240 32.029 1.00 89.75 292 VAL A N 1
ATOM 2227 C CA . VAL A 1 292 ? -24.049 -1.264 31.125 1.00 89.75 292 VAL A CA 1
ATOM 2228 C C . VAL A 1 292 ? -24.398 -0.517 29.846 1.00 89.75 292 VAL A C 1
ATOM 2230 O O . VAL A 1 292 ? -25.507 -0.648 29.332 1.00 89.75 292 VAL A O 1
ATOM 2233 N N . ALA A 1 293 ? -23.470 0.278 29.335 1.00 84.69 293 ALA A N 1
ATOM 2234 C CA . ALA A 1 293 ? -23.659 1.082 28.140 1.00 84.69 293 ALA A CA 1
ATOM 2235 C C . ALA A 1 293 ? -22.430 0.931 27.236 1.00 84.69 293 ALA A C 1
ATOM 2237 O O . ALA A 1 293 ? -21.326 1.259 27.666 1.00 84.69 293 ALA A O 1
ATOM 2238 N N . PRO A 1 294 ? -22.562 0.420 26.003 1.00 79.69 294 PRO A N 1
ATOM 2239 C CA . PRO A 1 294 ? -21.472 0.522 25.044 1.00 79.69 294 PRO A CA 1
ATOM 2240 C C . PRO A 1 294 ? -21.267 2.003 24.699 1.00 79.69 294 PRO A C 1
ATOM 2242 O O . PRO A 1 294 ? -22.212 2.793 24.764 1.00 79.69 294 PRO A O 1
ATOM 2245 N N . MET A 1 295 ? -20.048 2.382 24.319 1.00 70.00 295 MET A N 1
ATOM 2246 C CA . MET A 1 295 ? -19.724 3.789 24.050 1.00 70.00 295 MET A CA 1
ATOM 2247 C C . MET A 1 295 ? -20.624 4.434 22.973 1.00 70.00 295 MET A C 1
ATOM 2249 O O . MET A 1 295 ? -20.989 5.599 23.127 1.00 70.00 295 MET A O 1
ATOM 2253 N N . ASN A 1 296 ? -21.071 3.676 21.961 1.00 65.25 296 ASN A N 1
ATOM 2254 C CA . ASN A 1 296 ? -22.147 4.068 21.043 1.00 65.25 296 ASN A CA 1
ATOM 2255 C C . ASN A 1 296 ? -23.278 3.028 21.003 1.00 65.25 296 ASN A C 1
ATOM 2257 O O . ASN A 1 296 ? -23.375 2.221 20.077 1.00 65.25 296 ASN A O 1
ATOM 2261 N N . GLY A 1 297 ? -24.181 3.051 21.981 1.00 69.06 297 GLY A N 1
ATOM 2262 C CA . GLY A 1 297 ? -25.394 2.240 21.899 1.00 69.06 297 GLY A CA 1
ATOM 2263 C C . GLY A 1 297 ? -26.338 2.396 23.078 1.00 69.06 297 GLY A C 1
ATOM 2264 O O . GLY A 1 297 ? -26.167 3.253 23.944 1.00 69.06 297 GLY A O 1
ATOM 2265 N N . GLU A 1 298 ? -27.384 1.576 23.077 1.00 78.50 298 GLU A N 1
ATOM 2266 C CA . GLU A 1 298 ? -28.404 1.621 24.118 1.00 78.50 298 GLU A CA 1
ATOM 2267 C C . GLU A 1 298 ? -27.889 1.028 25.429 1.00 78.50 298 GLU A C 1
ATOM 2269 O O . GLU A 1 298 ? -27.206 0.001 25.456 1.00 78.50 298 GLU A O 1
ATOM 2274 N N . MET A 1 299 ? -28.257 1.679 26.532 1.00 86.00 299 MET A N 1
ATOM 2275 C CA . MET A 1 299 ? -27.979 1.160 27.864 1.00 86.00 299 MET A CA 1
ATOM 2276 C C . MET A 1 299 ? -28.811 -0.098 28.102 1.00 86.00 299 MET A C 1
ATOM 2278 O O . MET A 1 299 ? -30.030 -0.098 27.923 1.00 86.00 299 MET A O 1
ATOM 2282 N N . VAL A 1 300 ? -28.159 -1.150 28.578 1.00 88.75 300 VAL A N 1
ATOM 2283 C CA . VAL A 1 300 ? -28.792 -2.411 28.946 1.00 88.75 300 VAL A CA 1
ATOM 2284 C C . VAL A 1 300 ? -28.696 -2.583 30.455 1.00 88.75 300 VAL A C 1
ATOM 2286 O O . VAL A 1 300 ? -27.659 -2.328 31.065 1.00 88.75 300 VAL A O 1
ATOM 2289 N N . ARG A 1 301 ? -29.789 -3.025 31.079 1.00 90.19 301 ARG A N 1
ATOM 2290 C CA . ARG A 1 301 ? -29.791 -3.420 32.489 1.00 90.19 301 ARG A CA 1
ATOM 2291 C C . ARG A 1 301 ? -29.636 -4.932 32.586 1.00 90.19 301 ARG A C 1
ATOM 2293 O O . ARG A 1 301 ? -30.417 -5.671 31.992 1.00 90.19 301 ARG A O 1
ATOM 2300 N N . LEU A 1 302 ? -28.641 -5.368 33.346 1.00 90.88 302 LEU A N 1
ATOM 2301 C CA . LEU A 1 302 ? -28.351 -6.769 33.624 1.00 90.88 302 LEU A CA 1
ATOM 2302 C C . LEU A 1 302 ? -28.525 -7.024 35.126 1.00 90.88 302 LEU A C 1
ATOM 2304 O O . LEU A 1 302 ? -28.057 -6.228 35.939 1.00 90.88 302 LEU A O 1
ATOM 2308 N N . SER A 1 303 ? -29.183 -8.126 35.489 1.00 91.44 303 SER A N 1
ATOM 2309 C CA . SER A 1 303 ? -29.459 -8.483 36.888 1.00 91.44 303 SER A CA 1
ATOM 2310 C C . SER A 1 303 ? -28.693 -9.741 37.291 1.00 91.44 303 SER A C 1
ATOM 2312 O O . SER A 1 303 ? -28.821 -10.792 36.655 1.00 91.44 303 SER A O 1
ATOM 2314 N N . PHE A 1 304 ? -27.938 -9.645 38.381 1.00 91.75 304 PHE A N 1
ATOM 2315 C CA . PHE A 1 304 ? -27.048 -10.684 38.890 1.00 91.75 304 PHE A CA 1
ATOM 2316 C C . PHE A 1 304 ? -27.353 -11.023 40.348 1.00 91.75 304 PHE A C 1
ATOM 2318 O O . PHE A 1 304 ? -27.935 -10.230 41.083 1.00 91.75 304 PHE A O 1
ATOM 2325 N N . ASP A 1 305 ? -26.921 -12.194 40.799 1.00 91.62 305 ASP A N 1
ATOM 2326 C CA . ASP A 1 305 ? -27.000 -12.537 42.218 1.00 91.62 305 ASP A CA 1
ATOM 2327 C C . ASP A 1 305 ? -25.879 -11.824 42.996 1.00 91.62 305 ASP A C 1
ATOM 2329 O O . ASP A 1 305 ? -24.826 -11.520 42.441 1.00 91.62 305 ASP A O 1
ATOM 2333 N N . VAL A 1 306 ? -26.071 -11.562 44.295 1.00 84.94 306 VAL A N 1
ATOM 2334 C CA . VAL A 1 306 ? -25.153 -10.734 45.118 1.00 84.94 306 VAL A CA 1
ATOM 2335 C C . VAL A 1 306 ? -23.714 -11.287 45.192 1.00 84.94 306 VAL A C 1
ATOM 2337 O O . VAL A 1 306 ? -22.783 -10.554 45.510 1.00 84.94 306 VAL A O 1
ATOM 2340 N N . GLY A 1 307 ? -23.513 -12.571 44.876 1.00 85.56 307 GLY A N 1
ATOM 2341 C CA . GLY A 1 307 ? -22.196 -13.218 44.804 1.00 85.56 307 GLY A CA 1
ATOM 2342 C C . GLY A 1 307 ? -21.531 -13.207 43.423 1.00 85.56 307 GLY A C 1
ATOM 2343 O O . GLY A 1 307 ? -20.465 -13.803 43.280 1.00 85.56 307 GLY A O 1
ATOM 2344 N N . ALA A 1 308 ? -22.150 -12.592 42.412 1.00 88.19 308 ALA A N 1
ATOM 2345 C CA . ALA A 1 308 ? -21.611 -12.553 41.058 1.00 88.19 308 ALA A CA 1
ATOM 2346 C C . ALA A 1 308 ? -20.300 -11.761 40.989 1.00 88.19 308 ALA A C 1
ATOM 2348 O O . ALA A 1 308 ? -20.109 -10.742 41.655 1.00 88.19 308 ALA A O 1
ATOM 2349 N N . THR A 1 309 ? -19.386 -12.245 40.159 1.00 89.38 309 THR A N 1
ATOM 2350 C CA . THR A 1 309 ? -18.059 -11.666 39.976 1.00 89.38 309 THR A CA 1
ATOM 2351 C C . THR A 1 309 ? -18.026 -10.713 38.781 1.00 89.38 309 THR A C 1
ATOM 2353 O O . THR A 1 309 ? -18.887 -10.739 37.903 1.00 89.38 309 THR A O 1
ATOM 2356 N N . ILE A 1 310 ? -16.966 -9.903 38.688 1.00 85.81 310 ILE A N 1
ATOM 2357 C CA . ILE A 1 310 ? -16.697 -9.084 37.491 1.00 85.81 310 ILE A CA 1
ATOM 2358 C C . ILE A 1 310 ? -16.537 -9.972 36.241 1.00 85.81 310 ILE A C 1
ATOM 2360 O O . ILE A 1 310 ? -16.878 -9.547 35.141 1.00 85.81 310 ILE A O 1
ATOM 2364 N N . GLY A 1 311 ? -16.066 -11.217 36.398 1.00 84.69 311 GLY A N 1
ATOM 2365 C CA . GLY A 1 311 ? -15.993 -12.187 35.303 1.00 84.69 311 GLY A CA 1
ATOM 2366 C C . GLY A 1 311 ? -17.372 -12.572 34.764 1.00 84.69 311 GLY A C 1
ATOM 2367 O O . GLY A 1 311 ? -17.558 -12.613 33.551 1.00 84.69 311 GLY A O 1
ATOM 2368 N N . ASP A 1 312 ? -18.354 -12.768 35.647 1.00 89.31 312 ASP A N 1
ATOM 2369 C CA . ASP A 1 312 ? -19.738 -13.071 35.257 1.00 89.31 312 ASP A CA 1
ATOM 2370 C C . ASP A 1 312 ? -20.382 -11.886 34.528 1.00 89.31 312 ASP A C 1
ATOM 2372 O O . ASP A 1 312 ? -21.048 -12.067 33.506 1.00 89.31 312 ASP A O 1
ATOM 2376 N N . LEU A 1 313 ? -20.116 -10.662 35.004 1.00 88.88 313 LEU A N 1
ATOM 2377 C CA . LEU A 1 313 ? -20.517 -9.434 34.320 1.00 88.88 313 LEU A CA 1
ATOM 2378 C C . LEU A 1 313 ? -19.892 -9.348 32.921 1.00 88.88 313 LEU A C 1
ATOM 2380 O O . LEU A 1 313 ? -20.604 -9.094 31.955 1.00 88.88 313 LEU A O 1
ATOM 2384 N N . ALA A 1 314 ? -18.587 -9.599 32.788 1.00 87.19 314 ALA A N 1
ATOM 2385 C CA . ALA A 1 314 ? -17.897 -9.553 31.500 1.00 87.19 314 ALA A CA 1
ATOM 2386 C C . ALA A 1 314 ? -18.458 -10.578 30.500 1.00 87.19 314 ALA A C 1
ATOM 2388 O O . ALA A 1 314 ? -18.688 -10.232 29.342 1.00 87.19 314 ALA A O 1
ATOM 2389 N N . ILE A 1 315 ? -18.742 -11.809 30.942 1.00 86.69 315 ILE A N 1
ATOM 2390 C CA . ILE A 1 315 ? -19.361 -12.850 30.103 1.00 86.69 315 ILE A CA 1
ATOM 2391 C C . ILE A 1 315 ? -20.758 -12.417 29.647 1.00 86.69 315 ILE A C 1
ATOM 2393 O O . ILE A 1 315 ? -21.082 -12.531 28.464 1.00 86.69 315 ILE A O 1
ATOM 2397 N N . ALA A 1 316 ? -21.577 -11.900 30.566 1.00 88.31 316 ALA A N 1
ATOM 2398 C CA . ALA A 1 316 ? -22.925 -11.441 30.251 1.00 88.31 316 ALA A CA 1
ATOM 2399 C C . ALA A 1 316 ? -22.912 -10.268 29.262 1.00 88.31 316 ALA A C 1
ATOM 2401 O O . ALA A 1 316 ? -23.679 -10.265 28.304 1.00 88.31 316 ALA A O 1
ATOM 2402 N N . VAL A 1 317 ? -22.004 -9.309 29.447 1.00 87.94 317 VAL A N 1
ATOM 2403 C CA . VAL A 1 317 ? -21.814 -8.170 28.539 1.00 87.94 317 VAL A CA 1
ATOM 2404 C C . VAL A 1 317 ? -21.345 -8.639 27.160 1.00 87.94 317 VAL A C 1
ATOM 2406 O O . VAL A 1 317 ? -21.921 -8.240 26.149 1.00 87.94 317 VAL A O 1
ATOM 2409 N N . ALA A 1 318 ? -20.350 -9.527 27.094 1.00 86.38 318 ALA A N 1
ATOM 2410 C CA . ALA A 1 318 ? -19.854 -10.064 25.829 1.00 86.38 318 ALA A CA 1
ATOM 2411 C C . ALA A 1 318 ? -20.945 -10.813 25.049 1.00 86.38 318 ALA A C 1
ATOM 2413 O O . ALA A 1 318 ? -21.064 -10.642 23.835 1.00 86.38 318 ALA A O 1
ATOM 2414 N N . ALA A 1 319 ? -21.769 -11.602 25.746 1.00 86.06 319 ALA A N 1
ATOM 2415 C CA . ALA A 1 319 ? -22.908 -12.294 25.154 1.00 86.06 319 ALA A CA 1
ATOM 2416 C C . ALA A 1 319 ? -23.996 -11.315 24.683 1.00 86.06 319 ALA A C 1
ATOM 2418 O O . ALA A 1 319 ? -24.512 -11.464 23.577 1.00 86.06 319 ALA A O 1
ATOM 2419 N N . GLN A 1 320 ? -24.309 -10.298 25.490 1.00 87.06 320 GLN A N 1
ATOM 2420 C CA . GLN A 1 320 ? -25.338 -9.302 25.192 1.00 87.06 320 GLN A CA 1
ATOM 2421 C C . GLN A 1 320 ? -25.021 -8.492 23.929 1.00 87.06 320 GLN A C 1
ATOM 2423 O O . GLN A 1 320 ? -25.919 -8.228 23.132 1.00 87.06 320 GLN A O 1
ATOM 2428 N N . PHE A 1 321 ? -23.754 -8.117 23.735 1.00 81.50 321 PHE A N 1
ATOM 2429 C CA . PHE A 1 321 ? -23.306 -7.345 22.571 1.00 81.50 321 PHE A CA 1
ATOM 2430 C C . PHE A 1 321 ? -22.751 -8.214 21.433 1.00 81.50 321 PHE A C 1
ATOM 2432 O O . PHE A 1 321 ? -22.215 -7.680 20.466 1.00 81.50 321 PHE A O 1
ATOM 2439 N N . GLY A 1 322 ? -22.882 -9.544 21.521 1.00 78.81 322 GLY A N 1
ATOM 2440 C CA . GLY A 1 322 ? -22.489 -10.465 20.451 1.00 78.81 322 GLY A CA 1
ATOM 2441 C C . GLY A 1 322 ? -21.005 -10.393 20.079 1.00 78.81 322 GLY A C 1
ATOM 2442 O O . GLY A 1 322 ? -20.659 -10.512 18.906 1.00 78.81 322 GLY A O 1
ATOM 2443 N N . VAL A 1 323 ? -20.124 -10.165 21.056 1.00 76.12 323 VAL A N 1
ATOM 2444 C CA . VAL A 1 323 ? -18.705 -9.908 20.794 1.00 76.12 323 VAL A CA 1
ATOM 2445 C C . VAL A 1 323 ? -17.981 -11.195 20.402 1.00 76.12 323 VAL A C 1
ATOM 2447 O O . VAL A 1 323 ? -17.764 -12.084 21.231 1.00 76.12 323 VAL A O 1
ATOM 2450 N N . GLU A 1 324 ? -17.558 -11.289 19.139 1.00 67.25 324 GLU A N 1
ATOM 2451 C CA . GLU A 1 324 ? -16.726 -12.396 18.660 1.00 67.25 324 GLU A CA 1
ATOM 2452 C C . GLU A 1 324 ? -15.415 -12.480 19.463 1.00 67.25 324 GLU A C 1
ATOM 2454 O O . GLU A 1 324 ? -14.661 -11.516 19.568 1.00 67.25 324 GLU A O 1
ATOM 2459 N N . GLY A 1 325 ? -15.141 -13.647 20.054 1.00 69.56 325 GLY A N 1
ATOM 2460 C CA . GLY A 1 325 ? -13.970 -13.871 20.914 1.00 69.56 325 GLY A CA 1
ATOM 2461 C C . GLY A 1 325 ? -14.196 -13.585 22.403 1.00 69.56 325 GLY A C 1
ATOM 2462 O O . GLY A 1 325 ? -13.334 -13.928 23.209 1.00 69.56 325 GLY A O 1
ATOM 2463 N N . GLY A 1 326 ? -15.352 -13.028 22.785 1.00 76.69 326 GLY A N 1
ATOM 2464 C CA . GLY A 1 326 ? -15.788 -12.919 24.183 1.00 76.69 326 GLY A CA 1
ATOM 2465 C C . GLY A 1 326 ? -15.004 -11.926 25.049 1.00 76.69 326 GLY A C 1
ATOM 2466 O O . GLY A 1 326 ? -15.139 -11.944 26.270 1.00 76.69 326 GLY A O 1
ATOM 2467 N N . LEU A 1 327 ? -14.166 -11.079 24.446 1.00 78.38 327 LEU A N 1
ATOM 2468 C CA . LEU A 1 327 ? -13.370 -10.088 25.165 1.00 78.38 327 LEU A CA 1
ATOM 2469 C C . LEU A 1 327 ? -14.118 -8.760 25.213 1.00 78.38 327 LEU A C 1
ATOM 2471 O O . LEU A 1 327 ? -14.460 -8.206 24.178 1.00 78.38 327 LEU A O 1
ATOM 2475 N N . VAL A 1 328 ? -14.326 -8.215 26.406 1.00 80.12 328 VAL A N 1
ATOM 2476 C CA . VAL A 1 328 ? -14.925 -6.888 26.602 1.00 80.12 328 VAL A CA 1
ATOM 2477 C C . VAL A 1 328 ? -14.066 -6.070 27.544 1.00 80.12 328 VAL A C 1
ATOM 2479 O O . VAL A 1 328 ? -13.439 -6.609 28.459 1.00 80.12 328 VAL A O 1
ATOM 2482 N N . HIS A 1 329 ? -14.021 -4.763 27.312 1.00 79.12 329 HIS A N 1
ATOM 2483 C CA . HIS A 1 329 ? -13.376 -3.840 28.226 1.00 79.12 329 HIS A CA 1
ATOM 2484 C C . HIS A 1 329 ? -14.441 -3.134 29.062 1.00 79.12 329 HIS A C 1
ATOM 2486 O O . HIS A 1 329 ? -15.227 -2.354 28.537 1.00 79.12 329 HIS A O 1
ATOM 2492 N N . LEU A 1 330 ? -14.476 -3.433 30.358 1.00 82.94 330 LEU A N 1
ATOM 2493 C CA . LEU A 1 330 ? -15.410 -2.808 31.286 1.00 82.94 330 LEU A CA 1
ATOM 2494 C C . LEU A 1 330 ? -14.756 -1.565 31.893 1.00 82.94 330 LEU A C 1
ATOM 2496 O O . LEU A 1 330 ? -13.755 -1.689 32.601 1.00 82.94 330 LEU A O 1
ATOM 2500 N N . MET A 1 331 ? -15.327 -0.388 31.642 1.00 79.94 331 MET A N 1
ATOM 2501 C CA . MET A 1 331 ? -14.927 0.852 32.308 1.00 79.94 331 MET A CA 1
ATOM 2502 C C . MET A 1 331 ? -15.918 1.178 33.414 1.00 79.94 331 MET A C 1
ATOM 2504 O O . MET A 1 331 ? -17.114 1.251 33.174 1.00 79.94 331 MET A O 1
ATOM 2508 N N . ALA A 1 332 ? -15.440 1.377 34.638 1.00 77.75 332 ALA A N 1
ATOM 2509 C CA . ALA A 1 332 ? -16.295 1.835 35.726 1.00 77.75 332 ALA A CA 1
ATOM 2510 C C . ALA A 1 332 ? -16.378 3.366 35.689 1.00 77.75 332 ALA A C 1
ATOM 2512 O O . ALA A 1 332 ? -15.431 4.054 36.076 1.00 77.75 332 ALA A O 1
ATOM 2513 N N . SER A 1 333 ? -17.498 3.910 35.219 1.00 63.28 333 SER A N 1
ATOM 2514 C CA . SER A 1 333 ? -17.709 5.356 35.155 1.00 63.28 333 SER A CA 1
ATOM 2515 C C . SER A 1 333 ? -18.154 5.849 36.543 1.00 63.28 333 SER A C 1
ATOM 2517 O O . SER A 1 333 ? -19.310 5.668 36.927 1.00 63.28 333 SER A O 1
ATOM 2519 N N . GLY A 1 334 ? -17.242 6.443 37.327 1.00 55.50 334 GLY A N 1
ATOM 2520 C CA . GLY A 1 334 ? -17.601 7.095 38.601 1.00 55.50 334 GLY A CA 1
ATOM 2521 C C . GLY A 1 334 ? -16.702 6.852 39.820 1.00 55.50 334 GLY A C 1
ATOM 2522 O O . GLY A 1 334 ? -17.229 6.821 40.931 1.00 55.50 334 GLY A O 1
ATOM 2523 N N . ALA A 1 335 ? -15.384 6.711 39.648 1.00 36.78 335 ALA A N 1
ATOM 2524 C CA . ALA A 1 335 ? -14.414 6.763 40.750 1.00 36.78 335 ALA A CA 1
ATOM 2525 C C . ALA A 1 335 ? -13.430 7.925 40.571 1.00 36.78 335 ALA A C 1
ATOM 2527 O O . ALA A 1 335 ? -12.961 8.120 39.427 1.00 36.78 335 ALA A O 1
#

Organism: NCBI:txid1333877

Nearest PDB structures (foldseek):
  7z2e-assembly1_A  TM=4.911E-01  e=1.170E+00  Human immunodeficiency virus type 1 BH10
  7sep-assembly1_A  TM=4.425E-01  e=2.254E+00  Human immunodeficiency virus type 1 BH10
  7sjx-assembly1_A  TM=4.425E-01  e=2.254E+00  Human immunodeficiency virus type 1 BH10
  2vg6-assembly1_A  TM=4.772E-01  e=3.550E+00  Human immunodeficiency virus 1
  5dzm-assembly7_A  TM=4.316E-01  e=4.805E+00  Human immunodeficiency virus 1

Foldseek 3Di:
DPDPDPLDLLLPDPPRPPVQLPDPVSLLVVLLVPLVSLQSRDLVCLADQNSLLSNLLNALVSLQSHDLNNLADLVSLQSSLLQALLSLQSHDLVCLADLVSLLSSLLRYDLSCSLLSHHLVLLAPLVSLLVSLLRHLLSLLNHDLVNLADLNSLLSNLLSVLVVCVPDDPVVVVVVVVLLPPPPLPPSRHSLLNHDLVLLAPPVSLLQSLLSALLSLQSHDLNQLADLFNLLSNCLSPVVSLVRHPPVNVPPPCSHNVNSPVVCQDPRRFDAFEKEWEDWDQDPVRWTWIWIHTSPDDIDIDTHHPPDDVVNVLQVVCVVVVGVPSHYHYDHPDD

pLDDT: mean 84.35, std 14.03, range [28.88, 97.94]

Radius of gyration: 29.9 Å; Cα contacts (8 Å, |Δi|>4): 584; chains: 1; bounding box: 94×32×84 Å

Solvent-accessible surface area (backbone atoms only — not comparable to full-atom values): 17825 Å² total; per-residue (Å²): 132,84,78,71,86,79,84,66,73,56,69,74,44,100,79,54,58,72,74,63,68,69,30,64,70,60,49,42,61,43,23,54,78,39,23,73,53,46,67,64,38,58,73,68,51,25,54,33,58,72,51,40,40,44,9,20,77,66,29,29,74,31,47,70,42,36,31,71,74,37,24,58,32,64,68,48,43,45,53,11,10,68,72,29,2,61,41,46,68,52,38,31,68,70,52,24,56,32,67,69,51,39,50,48,10,22,74,40,18,79,60,17,51,26,44,66,50,40,27,70,67,54,34,62,32,60,72,57,43,41,60,49,14,60,79,20,14,34,28,45,65,50,38,32,68,74,45,26,59,31,68,69,46,42,49,40,8,38,42,37,48,29,52,54,54,70,71,41,51,73,69,56,45,50,53,50,51,54,56,66,66,65,72,54,97,69,65,80,71,42,28,62,70,45,36,37,69,69,54,34,58,32,61,76,57,41,52,59,42,15,25,56,24,5,64,52,39,61,55,37,28,67,77,48,26,65,27,69,64,53,40,42,42,8,22,58,51,27,51,76,21,39,83,44,33,34,75,77,57,56,70,34,78,74,56,34,47,78,54,32,64,70,60,60,91,51,60,86,64,52,67,51,58,54,28,40,32,45,80,70,41,80,42,98,89,67,30,33,37,32,43,36,26,40,83,87,59,75,71,43,81,47,78,39,59,82,84,64,49,73,66,56,51,42,51,51,50,16,61,75,69,65,39,68,88,53,43,57,39,78,41,72,64,86,126

Secondary structure (DSSP, 8-state):
---------GGG-TTS-HHHHT-HHHHHHHHHH-GGGGGGS-HHHHH-HHHHHHHHHH-GGGGGGS-HHHHT-HHHHHHHHHH-GGGGGGS-HHHHT-HHHHHHHHHTSGGGGGGGGS-HHHHH-HHHHHHHHHH-GGGGGGS-HHHHT-HHHHHHHHHHHHHHHHHS-HHHHHHHHHHHHT--TT----TGGGS-HHHHH-HHHHHHHHHH-GGGGGGS-HHHHT-HHHHHHHHHH-GGGGGGS-HHHHT-TTSSHHHHHH-TTS-TT----EEEEPPPEE-TTS-EEEEEEETTS--EEEEE-TT--HHHHHHHHHHHTT-TTS--EEEES--